Protein AF-T1GZ43-F1 (afdb_monomer)

Solvent-accessible surface area (backbone atoms only — not comparable to full-atom values): 13393 Å² total; per-residue (Å²): 114,39,86,52,64,74,89,77,49,51,74,65,46,62,71,54,38,57,75,70,85,76,52,74,65,57,50,50,52,60,63,61,30,84,58,28,57,88,84,20,43,52,76,59,68,49,58,54,53,40,44,78,68,47,73,42,60,89,55,64,52,40,58,66,62,12,51,52,35,27,51,53,13,50,51,33,40,51,53,24,55,56,42,44,72,79,52,38,84,67,51,77,75,33,70,71,51,70,72,47,56,70,71,57,49,51,51,52,51,52,51,39,54,57,37,64,46,23,55,58,54,13,55,39,27,40,18,35,13,49,33,26,44,70,24,69,10,55,40,85,76,82,84,72,96,80,68,99,72,87,78,46,58,58,64,36,45,30,62,42,62,69,46,51,76,70,45,90,45,72,63,38,41,61,69,11,49,52,32,32,56,51,51,46,42,46,63,72,39,27,60,62,37,54,84,71,76,38,72,67,60,20,48,52,51,36,39,51,49,50,16,57,73,77,38,90,54,67,68,39,50,51,53,39,51,49,49,53,54,51,48,52,49,54,52,54,53,58,60,77,77,107

Foldseek 3Di:
DLPDDPVPDDPLCVVQPDNDDDDPVLVVCLCPPPLANPLHPDDGSVLVVCLVVCVQVVPAQDLPQLVVLLVVLVVLVVLLVVLCVVQPPCVCVDPVLVPDDPVVNVVSVVSNVVSVCSNSSSSQSNSLSVCSRSRSQADDDDDDPDDPPRGRRHNRPQADVVLCVPPPALVSVLCGHRPSVSVCLVSVQLVVCCVVVDNLVSLLRSLVVQLPVVHDDPVSVVVSVVSSVRVVVVVVVVVVVD

Structure (mmCIF, N/CA/C/O backbone):
data_AF-T1GZ43-F1
#
_entry.id   AF-T1GZ43-F1
#
loop_
_atom_site.group_PDB
_atom_site.id
_atom_site.type_symbol
_atom_site.label_atom_id
_atom_site.label_alt_id
_atom_site.label_comp_id
_atom_site.label_asym_id
_atom_site.label_entity_id
_atom_site.label_seq_id
_atom_site.pdbx_PDB_ins_code
_atom_site.Cartn_x
_atom_site.Cartn_y
_atom_site.Cartn_z
_atom_site.occupancy
_atom_site.B_iso_or_equiv
_atom_site.auth_seq_id
_atom_site.auth_comp_id
_atom_site.auth_asym_id
_atom_site.auth_atom_id
_atom_site.pdbx_PDB_model_num
ATOM 1 N N . ASP A 1 1 ? -8.134 -12.722 21.386 1.00 54.88 1 ASP A N 1
ATOM 2 C CA . ASP A 1 1 ? -7.742 -11.304 21.217 1.00 54.88 1 ASP A CA 1
ATOM 3 C C . ASP A 1 1 ? -8.652 -10.382 22.004 1.00 54.88 1 ASP A C 1
ATOM 5 O O . ASP A 1 1 ? -8.200 -9.851 22.999 1.00 54.88 1 ASP A O 1
ATOM 9 N N . GLY A 1 2 ? -9.930 -10.233 21.636 1.00 58.31 2 GLY A N 1
ATOM 10 C CA . GLY A 1 2 ? -10.849 -9.350 22.372 1.00 58.31 2 GLY A CA 1
ATOM 11 C C . GLY A 1 2 ? -11.413 -9.910 23.685 1.00 58.31 2 GLY A C 1
ATOM 12 O O . GLY A 1 2 ? -11.956 -9.147 24.470 1.00 58.31 2 GLY A O 1
ATOM 13 N N . LYS A 1 3 ? -11.262 -11.219 23.942 1.00 62.41 3 LYS A N 1
ATOM 14 C CA . LYS A 1 3 ? -11.696 -11.894 25.186 1.00 62.41 3 LYS A CA 1
ATOM 15 C C . LYS A 1 3 ? -10.565 -12.122 26.202 1.00 62.41 3 LYS A C 1
ATOM 17 O O . LYS A 1 3 ? -10.765 -12.791 27.208 1.00 62.41 3 LYS A O 1
ATOM 22 N N . SER A 1 4 ? -9.356 -11.649 25.902 1.00 71.25 4 SER A N 1
ATOM 23 C CA . SER A 1 4 ? -8.209 -11.758 26.808 1.00 71.25 4 SER A CA 1
ATOM 24 C C . SER A 1 4 ? -8.198 -10.576 27.781 1.00 71.25 4 SER A C 1
ATOM 26 O O . SER A 1 4 ? -8.705 -9.510 27.448 1.00 71.25 4 SER A O 1
ATOM 28 N N . ASP A 1 5 ? -7.605 -10.765 28.960 1.00 77.25 5 ASP A N 1
ATOM 29 C CA . ASP A 1 5 ? -7.469 -9.732 29.996 1.00 77.25 5 ASP A CA 1
ATOM 30 C C . ASP A 1 5 ? -6.913 -8.413 29.423 1.00 77.25 5 ASP A C 1
ATOM 32 O O . ASP A 1 5 ? -5.834 -8.395 28.819 1.00 77.25 5 ASP A O 1
ATOM 36 N N . GLU A 1 6 ? -7.650 -7.312 29.616 1.00 75.31 6 GLU A N 1
ATOM 37 C CA . GLU A 1 6 ? -7.329 -5.989 29.067 1.00 75.31 6 GLU A CA 1
ATOM 38 C C . GLU A 1 6 ? -5.957 -5.471 29.517 1.00 75.31 6 GLU A C 1
ATOM 40 O O . GLU A 1 6 ? -5.310 -4.708 28.790 1.00 75.31 6 GLU A O 1
ATOM 45 N N . THR A 1 7 ? -5.468 -5.907 30.679 1.00 77.44 7 THR A N 1
ATOM 46 C CA . THR A 1 7 ? -4.139 -5.530 31.185 1.00 77.44 7 THR A CA 1
ATOM 47 C C . THR A 1 7 ? -3.005 -6.138 30.355 1.00 77.44 7 THR A C 1
ATOM 49 O O . THR A 1 7 ? -1.927 -5.552 30.258 1.00 77.44 7 THR A O 1
ATOM 52 N N . LYS A 1 8 ? -3.258 -7.270 29.684 1.00 80.44 8 LYS A N 1
ATOM 53 C CA . LYS A 1 8 ? -2.275 -8.018 28.881 1.00 80.44 8 LYS A CA 1
ATOM 54 C C . LYS A 1 8 ? -2.331 -7.689 27.389 1.00 80.44 8 LYS A C 1
ATOM 56 O O . LYS A 1 8 ? -1.503 -8.179 26.617 1.00 80.44 8 LYS A O 1
ATOM 61 N N . LEU A 1 9 ? -3.306 -6.886 26.959 1.00 81.25 9 LEU A N 1
ATOM 62 C CA . LEU A 1 9 ? -3.465 -6.514 25.557 1.00 81.25 9 LEU A CA 1
ATOM 63 C C . LEU A 1 9 ? -2.428 -5.467 25.147 1.00 81.25 9 LEU A C 1
ATOM 65 O O . LEU A 1 9 ? -2.265 -4.431 25.793 1.00 81.25 9 LEU A O 1
ATOM 69 N N . SER A 1 10 ? -1.771 -5.704 24.013 1.00 82.50 10 SER A N 1
ATOM 70 C CA . SER A 1 10 ? -0.974 -4.663 23.357 1.00 82.5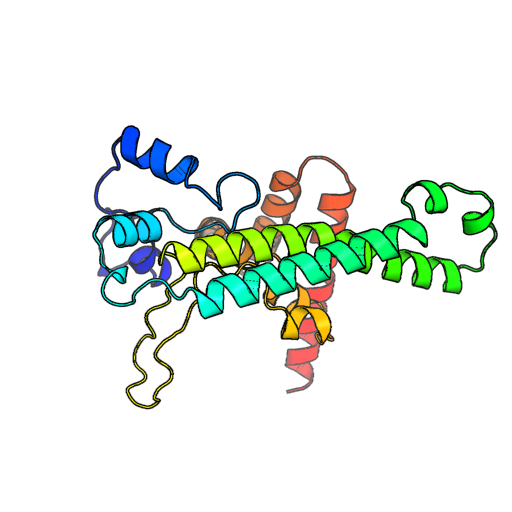0 10 SER A CA 1
ATOM 71 C C . SER A 1 10 ? -1.863 -3.500 22.900 1.00 82.50 10 SER A C 1
ATOM 73 O O . SER A 1 10 ? -3.063 -3.677 22.684 1.00 82.50 10 SER A O 1
ATOM 75 N N . LYS A 1 11 ? -1.272 -2.314 22.694 1.00 82.81 11 LYS A N 1
ATOM 76 C CA . LYS A 1 11 ? -1.989 -1.127 22.186 1.00 82.81 11 LYS A CA 1
ATOM 77 C C . LYS A 1 11 ? -2.825 -1.450 20.940 1.00 82.81 11 LYS A C 1
ATOM 79 O O . LYS A 1 11 ? -3.989 -1.086 20.871 1.00 82.81 11 LYS A O 1
ATOM 84 N N . ASP A 1 12 ? -2.245 -2.212 20.019 1.00 81.88 12 ASP A N 1
ATOM 85 C CA . ASP A 1 12 ? -2.897 -2.633 18.780 1.00 81.88 12 ASP A CA 1
ATOM 86 C C . ASP A 1 12 ? -4.107 -3.548 19.011 1.00 81.88 12 ASP A C 1
ATOM 88 O O . ASP A 1 12 ? -5.162 -3.370 18.410 1.00 81.88 12 ASP A O 1
ATOM 92 N N . GLN A 1 13 ? -3.984 -4.500 19.938 1.00 84.62 13 GLN A N 1
ATOM 93 C CA . GLN A 1 13 ? -5.084 -5.394 20.298 1.00 84.62 13 GLN A CA 1
ATOM 94 C C . GLN A 1 13 ? -6.203 -4.653 21.030 1.00 84.62 13 GLN A C 1
ATOM 96 O O . GLN A 1 13 ? -7.365 -5.007 20.865 1.00 84.62 13 GLN A O 1
ATOM 101 N N . LYS A 1 14 ? -5.884 -3.615 21.810 1.00 84.06 14 LYS A N 1
ATOM 102 C CA . LYS A 1 14 ? -6.902 -2.734 22.403 1.00 84.06 14 LYS A CA 1
ATOM 103 C C . LYS A 1 14 ? -7.620 -1.930 21.324 1.00 84.06 14 LYS A C 1
ATOM 105 O O . LYS A 1 14 ? -8.845 -1.828 21.336 1.00 84.06 14 LYS A O 1
ATOM 110 N N . GLU A 1 15 ? -6.869 -1.403 20.364 1.00 83.19 15 GLU A N 1
ATOM 111 C CA . GLU A 1 15 ? -7.404 -0.589 19.276 1.00 83.19 15 GLU A CA 1
ATOM 112 C C . GLU A 1 15 ? -8.296 -1.395 18.328 1.00 83.19 15 GLU A C 1
ATOM 114 O O . GLU A 1 15 ? -9.413 -0.968 18.058 1.00 83.19 15 GLU A O 1
ATOM 119 N N . ASN A 1 16 ? -7.866 -2.589 17.914 1.00 86.62 16 ASN A N 1
ATOM 120 C CA . ASN A 1 16 ? -8.536 -3.402 16.892 1.00 86.62 16 ASN A CA 1
ATOM 121 C C . ASN A 1 16 ? -9.344 -4.586 17.445 1.00 86.62 16 ASN A C 1
ATOM 123 O O . ASN A 1 16 ? -10.053 -5.253 16.695 1.00 86.62 16 ASN A O 1
ATOM 127 N N . GLY A 1 17 ? -9.251 -4.863 18.747 1.00 85.50 17 GLY A N 1
ATOM 128 C CA . GLY A 1 17 ? -9.908 -6.001 19.382 1.00 85.50 17 GLY A CA 1
ATOM 129 C C . GLY A 1 17 ? -11.430 -5.916 19.324 1.00 85.50 17 GLY A C 1
ATOM 130 O O . GLY A 1 17 ? -12.021 -4.904 19.705 1.00 85.50 17 GLY A O 1
ATOM 131 N N . ILE A 1 18 ? -12.041 -7.012 18.879 1.00 87.81 18 ILE A N 1
ATOM 132 C CA . ILE A 1 18 ? -13.488 -7.205 18.777 1.00 87.81 18 ILE A CA 1
ATOM 133 C C . ILE A 1 18 ? -13.966 -7.954 20.031 1.00 87.81 18 ILE A C 1
ATOM 135 O O . ILE A 1 18 ? -13.517 -9.077 20.277 1.00 87.81 18 ILE A O 1
ATOM 139 N N . LYS A 1 19 ? -14.828 -7.323 20.839 1.00 85.12 19 LYS A N 1
ATOM 140 C CA . LYS A 1 19 ? -15.356 -7.899 22.093 1.00 85.12 19 LYS A CA 1
ATOM 141 C C . LYS A 1 19 ? -16.554 -8.821 21.847 1.00 85.12 19 LYS A C 1
ATOM 143 O O . LYS A 1 19 ? -16.624 -9.906 22.421 1.00 85.12 19 LYS A O 1
ATOM 148 N N . GLU A 1 20 ? -17.446 -8.403 20.958 1.00 86.44 20 GLU A N 1
ATOM 149 C CA . GLU A 1 20 ? -18.685 -9.101 20.615 1.00 86.44 20 GLU A CA 1
ATOM 150 C C . GLU A 1 20 ? -18.573 -9.745 19.236 1.00 86.44 20 GLU A C 1
ATOM 152 O O . GLU A 1 20 ? -17.922 -9.211 18.344 1.00 86.44 20 GLU A O 1
ATOM 157 N N . THR A 1 21 ? -19.154 -10.931 19.067 1.00 90.25 21 THR A N 1
ATOM 158 C CA . THR A 1 21 ? -19.038 -11.654 17.791 1.00 90.25 21 THR A CA 1
ATOM 159 C C . THR A 1 21 ? -19.976 -11.009 16.773 1.00 90.25 21 THR A C 1
ATOM 161 O O . THR A 1 21 ? -21.168 -10.946 17.066 1.00 90.25 21 THR A O 1
ATOM 164 N N . PRO A 1 22 ? -19.480 -10.548 15.609 1.00 92.25 22 PRO A N 1
ATOM 165 C CA . PRO A 1 22 ? -20.344 -9.946 14.607 1.00 92.25 22 PRO A CA 1
ATOM 166 C C . PRO A 1 22 ? -21.290 -10.993 14.021 1.00 92.25 22 PRO A C 1
ATOM 168 O O . PRO A 1 22 ? -20.920 -12.157 13.828 1.00 92.25 22 PRO A O 1
ATOM 171 N N . SER A 1 23 ? -22.507 -10.567 13.716 1.00 95.00 23 SER A N 1
ATOM 172 C CA . SER A 1 23 ? -23.468 -11.349 12.949 1.00 95.00 23 SER A CA 1
ATOM 173 C C . SER A 1 23 ? -22.965 -11.599 11.522 1.00 95.00 23 SER A C 1
ATOM 175 O O . SER A 1 23 ? -22.104 -10.889 10.994 1.00 95.00 23 SER A O 1
ATOM 177 N N . LEU A 1 24 ? -23.542 -12.600 10.851 1.00 95.75 24 LEU A N 1
ATOM 178 C CA . LEU A 1 24 ? -23.215 -12.889 9.449 1.00 95.75 24 LEU A CA 1
ATOM 179 C C . LEU A 1 24 ? -23.529 -11.704 8.522 1.00 95.75 24 LEU A C 1
ATOM 181 O O . LEU A 1 24 ? -22.818 -11.491 7.543 1.00 95.75 24 LEU A O 1
ATOM 185 N N . ILE A 1 25 ? -24.561 -10.919 8.848 1.00 95.69 25 ILE A N 1
ATOM 186 C CA . ILE A 1 25 ? -24.960 -9.739 8.074 1.00 95.69 25 ILE A CA 1
ATOM 187 C C . ILE A 1 25 ? -23.921 -8.626 8.225 1.00 95.69 25 ILE A C 1
ATOM 189 O O . ILE A 1 25 ? -23.505 -8.050 7.224 1.00 95.69 25 ILE A O 1
ATOM 193 N N . GLU A 1 26 ? -23.449 -8.353 9.444 1.00 94.56 26 GLU A N 1
ATOM 194 C CA . GLU A 1 26 ? -22.397 -7.353 9.671 1.00 94.56 26 GLU A CA 1
ATOM 195 C C . GLU A 1 26 ? -21.088 -7.743 8.988 1.00 94.56 26 GLU A C 1
ATOM 197 O O . GLU A 1 26 ? -20.415 -6.887 8.415 1.00 94.56 26 GLU A O 1
ATOM 202 N N . LEU A 1 27 ? -20.743 -9.035 9.009 1.00 94.38 27 LEU A N 1
ATOM 203 C CA . LEU A 1 27 ? -19.566 -9.540 8.312 1.00 94.38 27 LEU A CA 1
ATOM 204 C C . LEU A 1 27 ? -19.696 -9.349 6.797 1.00 94.38 27 LEU A C 1
ATOM 206 O O . LEU A 1 27 ? -18.768 -8.838 6.176 1.00 94.38 27 LEU A O 1
ATOM 210 N N . ALA A 1 28 ? -20.843 -9.704 6.212 1.00 95.50 28 ALA A N 1
ATOM 211 C CA . ALA A 1 28 ? -21.093 -9.509 4.787 1.00 95.50 28 ALA A CA 1
ATOM 212 C C . ALA A 1 28 ? -21.059 -8.020 4.403 1.00 95.50 28 ALA A C 1
ATOM 214 O O . ALA A 1 28 ? -20.392 -7.651 3.438 1.00 95.50 28 ALA A O 1
ATOM 215 N N . ALA A 1 29 ? -21.709 -7.154 5.183 1.00 95.12 29 ALA A N 1
ATOM 216 C CA . ALA A 1 29 ? -21.729 -5.714 4.938 1.00 95.12 29 ALA A CA 1
ATOM 217 C C . ALA A 1 29 ? -20.327 -5.084 5.018 1.00 95.12 29 ALA A C 1
ATOM 219 O O . ALA A 1 29 ? -19.978 -4.241 4.194 1.00 95.12 29 ALA A O 1
ATOM 220 N N . TYR A 1 30 ? -19.493 -5.538 5.958 1.00 95.12 30 TYR A N 1
ATOM 221 C CA . TYR A 1 30 ? -18.089 -5.142 6.038 1.00 95.12 30 TYR A CA 1
ATOM 222 C C . TYR A 1 30 ? -17.262 -5.663 4.853 1.00 95.12 30 TYR A C 1
ATOM 224 O O . TYR A 1 30 ? -16.504 -4.906 4.249 1.00 95.12 30 TYR A O 1
ATOM 232 N N . SER A 1 31 ? -17.398 -6.945 4.503 1.00 94.06 31 SER A N 1
ATOM 233 C CA . SER A 1 31 ? -16.637 -7.566 3.412 1.00 94.06 31 SER A CA 1
ATOM 234 C C . SER A 1 31 ? -16.950 -6.953 2.047 1.00 94.06 31 SER A C 1
ATOM 236 O O . SER A 1 31 ? -16.051 -6.826 1.219 1.00 94.06 31 SER A O 1
ATOM 238 N N . TYR A 1 32 ? -18.198 -6.541 1.827 1.00 94.06 32 TYR A N 1
ATOM 239 C CA . TYR A 1 32 ? -18.657 -5.900 0.594 1.00 94.06 32 TYR A CA 1
ATOM 240 C C . TYR A 1 32 ? -18.829 -4.386 0.744 1.00 94.06 32 TYR A C 1
ATOM 242 O O . TYR A 1 32 ? -19.613 -3.777 0.013 1.00 94.06 32 TYR A O 1
ATOM 250 N N . PHE A 1 33 ? -18.102 -3.765 1.679 1.00 94.31 33 PHE A N 1
ATOM 251 C CA . PHE A 1 33 ? -18.212 -2.332 1.903 1.00 94.31 33 PHE A CA 1
ATOM 252 C C . PHE A 1 33 ? -17.907 -1.553 0.606 1.00 94.31 33 PHE A C 1
ATOM 254 O O . PHE A 1 33 ? -16.843 -1.744 -0.008 1.00 94.31 33 PHE A O 1
ATOM 261 N N . PRO A 1 34 ? -18.822 -0.672 0.158 1.00 89.38 34 PRO A N 1
ATOM 262 C CA . PRO A 1 34 ? -18.627 0.097 -1.060 1.00 89.38 34 PRO A CA 1
ATOM 263 C C . PRO A 1 34 ? -17.337 0.915 -1.004 1.00 89.38 34 PRO A C 1
ATOM 265 O O . PRO A 1 34 ? -16.973 1.468 0.028 1.00 89.38 34 PRO A O 1
ATOM 268 N N . SER A 1 35 ? -16.664 1.052 -2.141 1.00 88.81 35 SER A N 1
ATOM 269 C CA . SER A 1 35 ? -15.391 1.781 -2.278 1.00 88.81 35 SER A CA 1
ATOM 270 C C . SER A 1 35 ? -14.144 1.104 -1.702 1.00 88.81 35 SER A C 1
ATOM 272 O O . SER A 1 35 ? -13.060 1.600 -1.979 1.00 88.81 35 SER A O 1
ATOM 274 N N . SER A 1 36 ? -14.236 -0.014 -0.968 1.00 91.19 36 SER A N 1
ATOM 275 C CA . SER A 1 36 ? -13.044 -0.752 -0.503 1.00 91.19 36 SER A CA 1
ATOM 276 C C . SER A 1 36 ? -12.998 -2.231 -0.893 1.00 91.19 36 SER A C 1
ATOM 278 O O . SER A 1 36 ? -11.926 -2.831 -0.833 1.00 91.19 36 SER A O 1
ATOM 280 N N . PHE A 1 37 ? -14.110 -2.822 -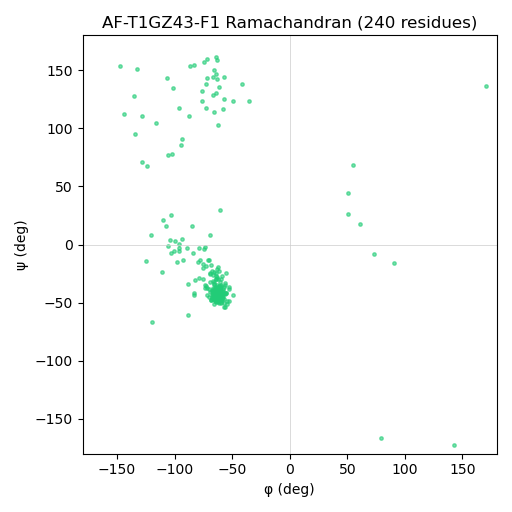1.343 1.00 90.50 37 PHE A N 1
ATOM 281 C CA . PHE A 1 37 ? -14.196 -4.274 -1.553 1.00 90.50 37 PHE A CA 1
ATOM 282 C C . PHE A 1 37 ? -13.317 -4.845 -2.686 1.00 90.50 37 PHE A C 1
ATOM 284 O O . PHE A 1 37 ? -12.970 -6.020 -2.631 1.00 90.50 37 PHE A O 1
ATOM 291 N N . ILE A 1 38 ? -12.960 -4.058 -3.715 1.00 88.31 38 ILE A N 1
ATOM 292 C CA . ILE A 1 38 ? -12.179 -4.563 -4.868 1.00 88.31 38 ILE A CA 1
ATOM 293 C C . ILE A 1 38 ? -10.673 -4.450 -4.618 1.00 88.31 38 ILE A C 1
ATOM 295 O O . ILE A 1 38 ? -9.954 -5.442 -4.657 1.00 88.31 38 ILE A O 1
ATOM 299 N N . VAL A 1 39 ? -10.182 -3.227 -4.406 1.00 86.06 39 VAL A N 1
ATOM 300 C CA . VAL A 1 39 ? -8.738 -2.918 -4.366 1.00 86.06 39 VAL A CA 1
ATOM 301 C C . VAL A 1 39 ? -8.290 -2.326 -3.028 1.00 86.06 39 VAL A C 1
ATOM 303 O O . VAL A 1 39 ? -7.149 -1.877 -2.901 1.00 86.06 39 VAL A O 1
ATOM 306 N N . GLY A 1 40 ? -9.174 -2.308 -2.028 1.00 87.88 40 GLY A N 1
ATOM 307 C CA . GLY A 1 40 ? -8.996 -1.533 -0.806 1.00 87.88 40 GLY A CA 1
ATOM 308 C C . GLY A 1 40 ? -9.340 -0.053 -1.003 1.00 87.88 40 GLY A C 1
ATOM 309 O O . GLY A 1 40 ? -9.933 0.309 -2.021 1.00 87.88 40 GLY A O 1
ATOM 310 N N . PRO A 1 41 ? -8.962 0.819 -0.054 1.00 91.62 41 PRO A N 1
ATOM 311 C CA . PRO A 1 41 ? -8.102 0.559 1.109 1.00 91.62 41 PRO A CA 1
ATOM 312 C C . PRO A 1 41 ? -8.658 -0.457 2.119 1.00 91.62 41 PRO A C 1
ATOM 314 O O . PRO A 1 41 ? -9.852 -0.478 2.399 1.00 91.62 41 PRO A O 1
ATOM 317 N N . GLN A 1 42 ? -7.779 -1.282 2.696 1.00 90.56 42 GLN A N 1
ATOM 318 C CA . GLN A 1 42 ? -8.128 -2.163 3.816 1.00 90.56 42 GLN A CA 1
ATOM 319 C C . GLN A 1 42 ? -8.334 -1.331 5.093 1.00 90.56 42 GLN A C 1
ATOM 321 O O . GLN A 1 42 ? -7.611 -0.367 5.327 1.00 90.56 42 GLN A O 1
ATOM 326 N N . PHE A 1 43 ? -9.287 -1.703 5.946 1.00 92.94 43 PHE A N 1
ATOM 327 C CA . PHE A 1 43 ? -9.386 -1.168 7.306 1.00 92.94 43 PHE A CA 1
ATOM 328 C C . PHE A 1 43 ? -9.943 -2.231 8.263 1.00 92.94 43 PHE A C 1
ATOM 330 O O . PHE A 1 43 ? -10.662 -3.118 7.819 1.00 92.94 43 PHE A O 1
ATOM 337 N N . PRO A 1 44 ? -9.638 -2.192 9.574 1.00 92.94 44 PRO A N 1
ATOM 338 C CA . PRO A 1 44 ? -10.135 -3.182 10.534 1.00 92.94 44 PRO A CA 1
ATOM 339 C C . PRO A 1 44 ? -11.663 -3.165 10.694 1.00 92.94 44 PRO A C 1
ATOM 341 O O . PRO A 1 44 ? -12.266 -2.093 10.732 1.00 92.94 44 PRO A O 1
ATOM 344 N N . PHE A 1 45 ? -12.277 -4.329 10.947 1.00 93.38 45 PHE A N 1
ATOM 345 C CA . PHE A 1 45 ? -13.716 -4.440 11.251 1.00 93.38 45 PHE A CA 1
ATOM 346 C C . PHE A 1 45 ? -14.156 -3.512 12.391 1.00 93.38 45 PHE A C 1
ATOM 348 O O . PHE A 1 45 ? -15.220 -2.908 12.337 1.00 93.38 45 PHE A O 1
ATOM 355 N N . LYS A 1 46 ? -13.313 -3.316 13.411 1.00 91.88 46 LYS A N 1
ATOM 356 C CA . LYS A 1 46 ? -13.615 -2.379 14.497 1.00 91.88 46 LYS A CA 1
ATOM 357 C C . LYS A 1 46 ? -13.817 -0.942 14.006 1.00 91.88 46 LYS A C 1
ATOM 359 O O . LYS A 1 46 ? -14.665 -0.250 14.549 1.00 91.88 46 LYS A O 1
ATOM 364 N N . ARG A 1 47 ? -13.099 -0.491 12.971 1.00 91.81 47 ARG A N 1
ATOM 365 C CA . ARG A 1 47 ? -13.344 0.827 12.362 1.00 91.81 47 ARG A CA 1
ATOM 366 C C . ARG A 1 47 ? -14.709 0.874 11.682 1.00 91.81 47 ARG A C 1
ATOM 368 O O . ARG A 1 47 ? -15.426 1.847 11.873 1.00 91.81 47 ARG A O 1
ATOM 375 N N . TYR A 1 48 ? -15.067 -0.175 10.946 1.00 93.06 48 TYR A N 1
ATOM 376 C CA . TYR A 1 48 ? -16.401 -0.306 10.365 1.00 93.06 48 TYR A CA 1
ATOM 377 C C . TYR A 1 48 ? -17.494 -0.262 11.441 1.00 93.06 48 TYR A C 1
ATOM 379 O O . TYR A 1 48 ? -18.435 0.511 11.313 1.00 93.06 48 TYR A O 1
ATOM 387 N N . ASN A 1 49 ? -17.313 -0.986 12.549 1.00 92.62 49 ASN A N 1
ATOM 388 C CA . ASN A 1 49 ? -18.257 -0.966 13.665 1.00 92.62 49 ASN A CA 1
ATOM 389 C C . ASN A 1 49 ? -18.421 0.445 14.263 1.00 92.62 49 ASN A C 1
ATOM 391 O O . ASN A 1 49 ? -19.528 0.902 14.509 1.00 92.62 49 ASN A O 1
ATOM 395 N N . ARG A 1 50 ? -17.322 1.180 14.462 1.00 90.81 50 ARG A N 1
ATOM 396 C CA . ARG A 1 50 ? -17.371 2.572 14.948 1.00 90.81 50 ARG A CA 1
ATOM 397 C C . ARG A 1 50 ? -18.082 3.506 13.964 1.00 90.81 50 ARG A C 1
ATOM 399 O O . ARG A 1 50 ? -18.797 4.409 14.377 1.00 90.81 50 ARG A O 1
ATOM 406 N N . PHE A 1 51 ? -17.894 3.269 12.666 1.00 90.88 51 PHE A N 1
ATOM 407 C CA . PHE A 1 51 ? -18.547 4.025 11.603 1.00 90.88 51 PHE A CA 1
ATOM 408 C C . PHE A 1 51 ? -20.069 3.832 11.602 1.00 90.88 51 PHE A C 1
ATOM 410 O O . PHE A 1 51 ? -20.791 4.824 11.599 1.00 90.88 51 PHE A O 1
ATOM 417 N N . ILE A 1 52 ? -20.556 2.587 11.663 1.00 91.50 52 ILE A N 1
ATOM 418 C CA . ILE A 1 52 ? -22.005 2.305 11.679 1.00 91.50 52 ILE A CA 1
ATOM 419 C C . ILE A 1 52 ? -22.687 2.746 12.981 1.00 91.50 52 ILE A C 1
ATOM 421 O O . ILE A 1 52 ? -23.872 3.044 12.966 1.00 91.50 52 ILE A O 1
ATOM 425 N N . ASN A 1 53 ? -21.937 2.832 14.085 1.00 90.69 53 ASN A N 1
ATOM 426 C CA . ASN A 1 53 ? -22.407 3.386 15.359 1.00 90.69 53 ASN A CA 1
ATOM 427 C C . ASN A 1 53 ? -22.269 4.919 15.431 1.00 90.69 53 ASN A C 1
ATOM 429 O O . ASN A 1 53 ? -22.301 5.491 16.516 1.00 90.69 53 ASN A O 1
ATOM 433 N N . GLU A 1 54 ? -22.073 5.581 14.286 1.00 86.88 54 GLU A N 1
ATOM 434 C CA . GLU A 1 54 ? -22.048 7.040 14.147 1.00 86.88 54 GLU A CA 1
ATOM 435 C C . GLU A 1 54 ? -20.952 7.761 14.959 1.00 86.88 54 GLU A C 1
ATOM 437 O O . GLU A 1 54 ? -20.973 8.985 15.088 1.00 86.88 54 GLU A O 1
ATOM 442 N N . GLU A 1 55 ? -19.910 7.062 15.427 1.00 86.50 55 GLU A N 1
ATOM 443 C CA . GLU A 1 55 ? -18.811 7.689 16.187 1.00 86.50 55 GLU A CA 1
ATOM 444 C C . GLU A 1 55 ? -18.034 8.735 15.368 1.00 86.50 55 GLU A C 1
ATOM 446 O O . GLU A 1 55 ? -17.334 9.582 15.926 1.00 86.50 55 GLU A O 1
ATOM 451 N N . PHE A 1 56 ? -18.135 8.676 14.038 1.00 81.75 56 PHE A N 1
ATOM 452 C CA . PHE A 1 56 ? -17.519 9.633 13.117 1.00 81.75 56 PHE A CA 1
ATOM 453 C C . PHE A 1 56 ? -18.504 10.692 12.595 1.00 81.75 56 PHE A C 1
ATOM 455 O O . PHE A 1 56 ? -18.072 11.629 11.930 1.00 81.75 56 PHE A O 1
ATOM 462 N N . ALA A 1 57 ? -19.804 10.597 12.905 1.00 71.00 57 ALA A N 1
ATOM 463 C CA . ALA A 1 57 ? -20.851 11.447 12.321 1.00 71.00 57 ALA A CA 1
ATOM 464 C C . ALA A 1 57 ? -20.735 12.935 12.703 1.00 71.00 57 ALA A C 1
ATOM 466 O O . ALA A 1 57 ? -21.187 13.808 11.962 1.00 71.00 57 ALA A O 1
ATOM 467 N N . ILE A 1 58 ? -20.077 13.235 13.830 1.00 64.25 58 ILE A N 1
ATOM 468 C CA . ILE A 1 58 ? -19.762 14.606 14.269 1.00 64.25 58 ILE A CA 1
ATOM 469 C C . ILE A 1 58 ? -18.891 15.328 13.221 1.00 64.25 58 IL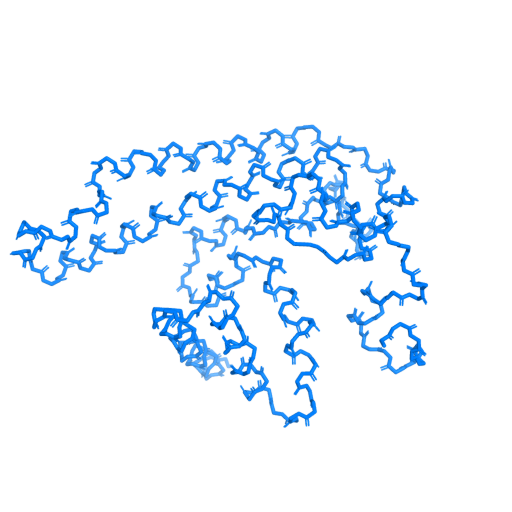E A C 1
ATOM 471 O O . ILE A 1 58 ? -18.991 16.543 13.043 1.00 64.25 58 ILE A O 1
ATOM 475 N N . TYR A 1 59 ? -18.083 14.575 12.474 1.00 63.91 59 TYR A N 1
ATOM 476 C CA . TYR A 1 59 ? -17.163 15.066 11.457 1.00 63.91 59 TYR A CA 1
ATOM 477 C C . TYR A 1 59 ? -17.783 14.821 10.083 1.00 63.91 59 TYR A C 1
ATOM 479 O O . TYR A 1 59 ? -17.474 13.847 9.398 1.00 63.91 59 TYR A O 1
ATOM 487 N N . LYS A 1 60 ? -18.740 15.691 9.725 1.00 61.47 60 LYS A N 1
ATOM 488 C CA . LYS A 1 60 ? -19.482 15.657 8.455 1.00 61.47 60 LYS A CA 1
ATOM 489 C C . LYS A 1 60 ? -18.553 15.325 7.281 1.00 61.47 60 LYS A C 1
ATOM 491 O O . LYS A 1 60 ? -17.459 15.877 7.179 1.00 61.47 60 LYS A O 1
ATOM 496 N N . SER A 1 61 ? -19.032 14.472 6.374 1.00 68.81 61 SER A N 1
ATOM 497 C CA . SER A 1 61 ? -18.404 14.160 5.084 1.00 68.81 61 SER A CA 1
ATOM 498 C C . SER A 1 61 ? -17.719 15.384 4.464 1.00 68.81 61 SER A C 1
ATOM 500 O O . SER A 1 61 ? -18.375 16.404 4.224 1.00 68.81 61 SER 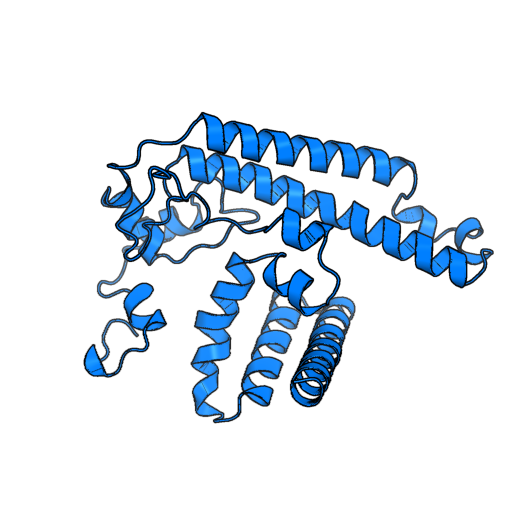A O 1
ATOM 502 N N . ASN A 1 62 ? -16.423 15.298 4.159 1.00 83.94 62 ASN A N 1
ATOM 503 C CA . ASN A 1 62 ? -15.709 16.414 3.542 1.00 83.94 62 ASN A CA 1
ATOM 504 C C . ASN A 1 62 ? -15.704 16.274 2.015 1.00 83.94 62 ASN A C 1
ATOM 506 O O . ASN A 1 62 ? -14.805 15.675 1.419 1.00 83.94 62 ASN A O 1
ATOM 510 N N . MET A 1 63 ? -16.722 16.861 1.376 1.00 88.12 63 MET A N 1
ATOM 511 C CA . MET A 1 63 ? -16.894 16.804 -0.079 1.00 88.12 63 MET A CA 1
ATOM 512 C C . MET A 1 63 ? -15.697 17.374 -0.838 1.00 88.12 63 MET A C 1
ATOM 514 O O . MET A 1 63 ? -15.265 16.805 -1.839 1.00 88.12 63 MET A O 1
ATOM 518 N N . LYS A 1 64 ? -15.124 18.474 -0.339 1.00 90.81 64 LYS A N 1
ATOM 519 C CA . LYS A 1 64 ? -13.966 19.120 -0.958 1.00 90.81 64 LYS A CA 1
ATOM 520 C C . LYS A 1 64 ? -12.737 18.210 -0.903 1.00 90.81 64 LYS A C 1
ATOM 522 O O . LYS A 1 64 ? -12.086 18.019 -1.926 1.00 90.81 64 LYS A O 1
ATOM 527 N N . ALA A 1 65 ? -12.436 17.628 0.256 1.00 90.94 65 ALA A N 1
ATOM 528 C CA . ALA A 1 65 ? -11.304 16.722 0.427 1.00 90.94 65 ALA A CA 1
ATOM 529 C C . ALA A 1 65 ? -11.462 15.453 -0.426 1.00 90.94 65 ALA A C 1
ATOM 531 O O . ALA A 1 65 ? -10.521 15.070 -1.123 1.00 90.94 65 ALA A O 1
ATOM 532 N N . GLY A 1 66 ? -12.660 14.857 -0.442 1.00 93.62 66 GLY A N 1
ATOM 533 C CA . GLY A 1 66 ? -12.973 13.706 -1.291 1.00 93.62 66 GLY A CA 1
ATOM 534 C C . GLY A 1 66 ? -12.807 14.017 -2.781 1.00 93.62 66 GLY A C 1
ATOM 535 O O . GLY A 1 66 ? -12.105 13.295 -3.487 1.00 93.62 66 GLY A O 1
ATOM 536 N N . ALA A 1 67 ? -13.362 15.139 -3.253 1.00 94.94 67 ALA A N 1
ATOM 537 C CA . ALA A 1 67 ? -13.264 15.565 -4.651 1.00 94.94 67 ALA A CA 1
ATOM 538 C C . ALA A 1 67 ? -11.820 15.867 -5.081 1.00 94.94 67 ALA A C 1
ATOM 540 O O . ALA A 1 67 ? -11.409 15.470 -6.175 1.00 94.94 67 ALA A O 1
ATOM 541 N N . ILE A 1 68 ? -11.025 16.515 -4.221 1.00 94.56 68 ILE A N 1
ATOM 542 C CA . ILE A 1 68 ? -9.595 16.743 -4.473 1.00 94.56 68 ILE A CA 1
ATOM 543 C C . ILE A 1 68 ? -8.873 15.399 -4.591 1.00 94.56 68 ILE A C 1
ATOM 545 O O . ILE A 1 68 ? -8.134 15.189 -5.551 1.00 94.56 68 ILE A O 1
ATOM 549 N N . ARG A 1 69 ? -9.112 14.464 -3.661 1.00 95.38 69 ARG A N 1
ATOM 550 C CA . ARG A 1 69 ? -8.457 13.149 -3.673 1.00 95.38 69 ARG A CA 1
ATOM 551 C C . ARG A 1 69 ? -8.787 12.361 -4.943 1.00 95.38 69 ARG A C 1
ATOM 553 O O . ARG A 1 69 ? -7.868 11.865 -5.595 1.00 95.38 69 ARG A O 1
ATOM 560 N N . CYS A 1 70 ? -10.058 12.340 -5.350 1.00 96.38 70 CYS A N 1
ATOM 561 C CA . CYS A 1 70 ? -10.491 11.728 -6.608 1.00 96.38 70 CYS A CA 1
ATOM 562 C C . CYS A 1 70 ? -9.852 12.399 -7.831 1.00 96.38 70 CYS A C 1
ATOM 564 O O . CYS A 1 70 ? -9.366 11.704 -8.721 1.00 96.38 70 CYS A O 1
ATOM 566 N N . SER A 1 71 ? -9.800 13.735 -7.864 1.00 97.62 71 SER A N 1
ATOM 567 C CA . SER A 1 71 ? -9.195 14.492 -8.972 1.00 97.62 71 SER A CA 1
ATOM 568 C C . SER A 1 71 ? -7.719 14.141 -9.160 1.00 97.62 71 SER A C 1
ATOM 570 O O . SER A 1 71 ? -7.272 13.923 -10.284 1.00 97.62 71 SER A O 1
ATOM 572 N N . VAL A 1 72 ? -6.965 13.996 -8.065 1.00 97.62 72 VAL A N 1
ATOM 573 C CA . VAL A 1 72 ? -5.575 13.521 -8.130 1.00 97.62 72 VAL A CA 1
ATOM 574 C C . VAL A 1 72 ? -5.517 12.088 -8.673 1.00 97.62 72 VAL A C 1
ATOM 576 O O . VAL A 1 72 ? -4.673 11.792 -9.515 1.00 97.62 72 VAL A O 1
ATOM 579 N N . GLY A 1 73 ? -6.447 11.214 -8.278 1.00 97.62 73 GLY A N 1
ATOM 580 C CA . GLY A 1 73 ? -6.573 9.865 -8.843 1.00 97.62 73 GLY A CA 1
ATOM 581 C C . GLY A 1 73 ? -6.761 9.853 -10.362 1.00 97.62 73 GLY A C 1
ATOM 582 O O . GLY A 1 73 ? -6.114 9.061 -11.052 1.00 97.62 73 GLY A O 1
ATOM 583 N N . VAL A 1 74 ? -7.578 10.763 -10.896 1.00 98.25 74 VAL A N 1
ATOM 584 C CA . VAL A 1 74 ? -7.774 10.930 -12.347 1.00 98.25 74 VAL A CA 1
ATOM 585 C C . VAL A 1 74 ? -6.492 11.408 -13.032 1.00 98.25 74 VAL A C 1
ATOM 587 O O . VAL A 1 74 ? -6.135 10.880 -14.083 1.00 98.25 74 VAL A O 1
ATOM 590 N N . ILE A 1 75 ? -5.749 12.342 -12.431 1.00 97.94 75 ILE A N 1
ATOM 591 C CA . ILE A 1 75 ? -4.458 12.801 -12.972 1.00 97.94 75 ILE A CA 1
ATOM 592 C C . ILE A 1 75 ? -3.469 11.631 -13.084 1.00 97.94 75 ILE A C 1
ATOM 594 O O . ILE A 1 75 ? -2.870 11.440 -14.141 1.00 97.94 75 ILE A O 1
ATOM 598 N N . TYR A 1 76 ? -3.343 10.799 -12.044 1.00 97.94 76 TYR A N 1
ATOM 599 C CA . TYR A 1 76 ? -2.496 9.598 -12.087 1.00 97.94 76 TYR A CA 1
ATOM 600 C C . TYR A 1 76 ? -2.931 8.610 -13.182 1.00 97.94 76 TYR A C 1
ATOM 602 O O . TYR A 1 76 ? -2.078 8.004 -13.832 1.00 97.94 76 TYR A O 1
ATOM 610 N N . LEU A 1 77 ? -4.239 8.474 -13.437 1.00 97.81 77 LEU A N 1
ATOM 611 C CA . LEU A 1 77 ? -4.750 7.632 -14.523 1.00 97.81 77 LEU A CA 1
ATOM 612 C C . LEU A 1 77 ? -4.354 8.167 -15.901 1.00 97.81 77 LEU A C 1
ATOM 614 O O . LEU A 1 77 ? -3.919 7.395 -16.755 1.00 97.81 77 LEU A O 1
ATOM 618 N N . ILE A 1 78 ? -4.477 9.480 -16.110 1.00 98.00 78 ILE A N 1
ATOM 619 C CA . ILE A 1 78 ? -4.080 10.141 -17.359 1.00 98.00 78 ILE A CA 1
ATOM 620 C C . ILE A 1 78 ? -2.579 9.958 -17.589 1.00 98.00 78 ILE A C 1
ATOM 622 O O . ILE A 1 78 ? -2.178 9.524 -18.667 1.00 98.00 78 ILE A O 1
ATOM 626 N N . LEU A 1 79 ? -1.752 10.208 -16.568 1.00 96.88 79 LEU A N 1
ATOM 627 C CA . LEU A 1 79 ? -0.303 10.006 -16.648 1.00 96.88 79 LEU A CA 1
ATOM 628 C C . LEU A 1 79 ? 0.050 8.553 -16.975 1.00 96.88 79 LEU A C 1
ATOM 630 O O . LEU A 1 79 ? 0.901 8.308 -17.830 1.00 96.88 79 LEU A O 1
ATOM 634 N N . ARG A 1 80 ? -0.638 7.584 -16.356 1.00 96.69 80 ARG A N 1
ATOM 635 C CA . ARG A 1 80 ? -0.496 6.165 -16.702 1.00 96.69 80 ARG A CA 1
ATOM 636 C C . ARG A 1 80 ? -0.841 5.910 -18.165 1.00 96.69 80 ARG A C 1
ATOM 638 O O . ARG A 1 80 ? -0.124 5.170 -18.830 1.00 96.69 80 ARG A O 1
ATOM 645 N N . GLN A 1 81 ? -1.950 6.462 -18.656 1.00 96.88 81 GLN A N 1
ATOM 646 C CA . GLN A 1 81 ? -2.417 6.207 -20.017 1.00 96.88 81 GLN A CA 1
ATOM 647 C C . GLN A 1 81 ? -1.470 6.800 -21.059 1.00 96.88 81 GLN A C 1
ATOM 649 O O . GLN A 1 81 ? -1.167 6.129 -22.037 1.00 96.88 81 GLN A O 1
ATOM 654 N N . ILE A 1 82 ? -0.964 8.011 -20.819 1.00 96.69 82 ILE A N 1
ATOM 655 C CA . ILE A 1 82 ? 0.063 8.637 -21.659 1.00 96.69 82 ILE A CA 1
ATOM 656 C C . ILE A 1 82 ? 1.339 7.795 -21.628 1.00 96.69 82 ILE A C 1
ATOM 658 O O . ILE A 1 82 ? 1.874 7.450 -22.676 1.00 96.69 82 ILE A O 1
ATOM 662 N N . GLY A 1 83 ? 1.808 7.410 -20.440 1.00 95.44 83 GLY A N 1
ATOM 663 C CA . GLY A 1 83 ? 3.021 6.610 -20.304 1.00 95.44 83 GLY A CA 1
ATOM 664 C C . GLY A 1 83 ? 2.933 5.249 -21.003 1.00 95.44 83 GLY A C 1
ATOM 665 O O . GLY A 1 83 ? 3.897 4.835 -21.637 1.00 95.44 83 GLY A O 1
ATOM 666 N N . ALA A 1 84 ? 1.766 4.599 -20.977 1.00 94.81 84 ALA A N 1
ATOM 667 C CA . ALA A 1 84 ? 1.529 3.332 -21.670 1.00 94.81 84 ALA A CA 1
ATOM 668 C C . ALA A 1 84 ? 1.528 3.446 -23.208 1.00 94.81 84 ALA A C 1
ATOM 670 O O . ALA A 1 84 ? 1.671 2.430 -23.876 1.00 94.81 84 ALA A O 1
ATOM 671 N N . ILE A 1 85 ? 1.371 4.650 -23.776 1.00 95.81 85 ILE A N 1
ATOM 672 C CA . ILE A 1 85 ? 1.527 4.879 -25.225 1.00 95.81 85 ILE A CA 1
ATOM 673 C C . ILE A 1 85 ? 3.009 4.835 -25.614 1.00 95.81 85 ILE A C 1
ATOM 675 O O . ILE A 1 85 ? 3.347 4.325 -26.677 1.00 95.81 85 ILE A O 1
ATOM 679 N N . TYR A 1 86 ? 3.889 5.365 -24.760 1.00 93.56 86 TYR A N 1
ATOM 680 C CA . TYR A 1 86 ? 5.327 5.445 -25.038 1.00 93.56 86 TYR A CA 1
ATOM 681 C C . TYR A 1 86 ? 6.101 4.198 -24.605 1.00 93.56 86 TYR A C 1
ATOM 683 O O . TYR A 1 86 ? 7.083 3.840 -25.244 1.00 93.56 86 TYR A O 1
ATOM 691 N N . LEU A 1 87 ? 5.679 3.555 -23.515 1.00 94.62 87 LEU A N 1
ATOM 692 C CA . LEU A 1 87 ? 6.298 2.350 -22.963 1.00 94.62 87 LEU A CA 1
ATOM 693 C C . LEU A 1 87 ? 5.220 1.274 -22.755 1.00 94.62 87 LEU A C 1
ATOM 695 O O . LEU A 1 87 ? 4.825 1.025 -21.610 1.00 94.62 87 LEU A O 1
ATOM 699 N N . PRO A 1 88 ? 4.687 0.681 -23.839 1.00 94.38 88 PRO A N 1
ATOM 700 C CA . PRO A 1 88 ? 3.711 -0.395 -23.729 1.00 94.38 88 PRO A CA 1
ATOM 701 C C . PRO A 1 88 ? 4.376 -1.694 -23.242 1.00 94.38 88 PRO A C 1
ATOM 703 O O . PRO A 1 88 ? 5.589 -1.865 -23.330 1.00 94.38 88 PRO A O 1
ATOM 706 N N . ASP A 1 89 ? 3.591 -2.623 -22.697 1.00 93.12 89 ASP A N 1
ATOM 707 C CA . ASP A 1 89 ? 4.134 -3.829 -22.050 1.00 93.12 89 ASP A CA 1
ATOM 708 C C . ASP A 1 89 ? 4.860 -4.764 -23.044 1.00 93.12 89 ASP A C 1
ATOM 710 O O . ASP A 1 89 ? 5.843 -5.416 -22.693 1.00 93.12 89 ASP A O 1
ATOM 714 N N . ASP A 1 90 ? 4.412 -4.806 -24.299 1.00 94.25 90 ASP A N 1
ATOM 715 C CA . ASP A 1 90 ? 4.978 -5.623 -25.379 1.00 94.25 90 ASP A CA 1
ATOM 716 C C . ASP A 1 90 ? 6.296 -5.068 -25.940 1.00 94.25 90 ASP A C 1
ATOM 718 O O . ASP A 1 90 ? 7.099 -5.830 -26.486 1.00 94.25 90 ASP A O 1
ATOM 722 N N . TYR A 1 91 ? 6.581 -3.778 -25.734 1.00 94.81 91 TYR A N 1
ATOM 723 C CA . TYR A 1 91 ? 7.846 -3.157 -26.133 1.00 94.81 91 TYR A CA 1
ATOM 724 C C . TYR A 1 91 ? 9.062 -3.868 -25.517 1.00 94.81 91 TYR A C 1
ATOM 726 O O . TYR A 1 91 ? 10.072 -4.066 -26.195 1.00 94.81 91 TYR A O 1
ATOM 734 N N . PHE A 1 92 ? 8.953 -4.345 -24.275 1.00 94.06 92 PHE A N 1
ATOM 735 C CA . PHE A 1 92 ? 10.039 -5.051 -23.581 1.00 94.06 92 PHE A CA 1
ATOM 736 C C . PHE A 1 92 ? 10.334 -6.445 -24.148 1.00 94.06 92 PHE A C 1
ATOM 738 O O . PHE A 1 92 ? 11.385 -7.014 -23.862 1.00 94.06 92 PHE A O 1
ATOM 745 N N . MET A 1 93 ? 9.440 -6.977 -24.985 1.00 94.69 93 MET A N 1
ATOM 746 C CA . MET A 1 93 ? 9.629 -8.238 -25.706 1.00 94.69 93 MET A CA 1
ATOM 747 C C . MET A 1 93 ? 10.157 -8.022 -27.133 1.00 94.69 93 MET A C 1
ATOM 749 O O . MET A 1 93 ? 10.349 -8.985 -27.876 1.00 94.69 93 MET A O 1
ATOM 753 N N . SER A 1 94 ? 10.376 -6.769 -27.539 1.00 95.69 94 SER A N 1
ATOM 754 C CA . SER A 1 94 ? 10.812 -6.423 -28.889 1.00 95.69 94 SER A CA 1
ATOM 755 C C . SER A 1 94 ? 12.329 -6.552 -29.076 1.00 95.69 94 SER A C 1
ATOM 757 O O . SER A 1 94 ? 13.135 -6.384 -28.152 1.00 95.69 94 SER A O 1
ATOM 759 N N . ASN A 1 95 ? 12.736 -6.775 -30.329 1.00 95.94 95 ASN A N 1
ATOM 760 C CA . ASN A 1 95 ? 14.146 -6.704 -30.723 1.00 95.94 95 ASN A CA 1
ATOM 761 C C . ASN A 1 95 ? 14.715 -5.285 -30.556 1.00 95.94 95 ASN A C 1
ATOM 763 O O . ASN A 1 95 ? 15.906 -5.134 -30.304 1.00 95.94 95 ASN A O 1
ATOM 767 N N . GLU A 1 96 ? 13.879 -4.249 -30.684 1.00 94.62 96 GLU A N 1
ATOM 768 C CA . GLU A 1 96 ? 14.294 -2.856 -30.497 1.00 94.62 96 GLU A CA 1
ATOM 769 C C . GLU A 1 96 ? 14.839 -2.630 -29.084 1.00 94.62 96 GLU A C 1
ATOM 771 O O . GLU A 1 96 ? 15.957 -2.141 -28.929 1.00 94.62 96 GLU A O 1
ATOM 776 N N . TYR A 1 97 ? 14.090 -3.054 -28.063 1.00 95.25 97 TYR A N 1
ATOM 777 C CA . TYR A 1 97 ? 14.518 -2.965 -26.668 1.00 95.25 97 TYR A CA 1
ATOM 778 C C . TYR A 1 97 ? 15.772 -3.811 -26.404 1.00 95.25 97 TYR A C 1
ATOM 780 O O . TYR A 1 97 ? 16.740 -3.343 -25.798 1.00 95.25 97 TYR A O 1
ATOM 788 N N . SER A 1 98 ? 15.790 -5.044 -26.918 1.00 95.00 98 SER A N 1
ATOM 789 C CA . SER A 1 98 ? 16.899 -5.985 -26.704 1.00 95.00 98 SER A CA 1
ATOM 790 C C . SER A 1 98 ? 18.230 -5.502 -27.292 1.00 95.00 98 SER A C 1
ATOM 792 O O . SER A 1 98 ? 19.284 -5.823 -26.750 1.00 95.00 98 SER A O 1
ATOM 794 N N . ASN A 1 99 ? 18.191 -4.692 -28.354 1.00 97.00 99 ASN A N 1
ATOM 795 C CA . ASN A 1 99 ? 19.381 -4.132 -29.004 1.00 97.00 99 ASN A CA 1
ATOM 796 C C . ASN A 1 99 ? 19.924 -2.854 -28.331 1.00 97.00 99 ASN A C 1
ATOM 798 O O . ASN A 1 99 ? 20.987 -2.364 -28.719 1.00 97.00 99 ASN A O 1
ATOM 802 N N . LYS A 1 100 ? 19.220 -2.285 -27.342 1.00 96.44 100 LYS A N 1
ATOM 803 C CA . LYS A 1 100 ? 19.691 -1.110 -26.591 1.00 96.44 100 LYS A CA 1
ATOM 804 C C . LYS A 1 100 ? 20.796 -1.486 -25.604 1.00 96.44 100 LYS A C 1
ATOM 806 O O . LYS A 1 100 ? 20.921 -2.626 -25.169 1.00 96.44 100 LYS A O 1
ATOM 811 N N . SER A 1 101 ? 21.609 -0.504 -25.217 1.00 97.56 101 SER A N 1
ATOM 812 C CA . SER A 1 101 ? 22.612 -0.721 -24.174 1.00 97.56 101 SER A CA 1
ATOM 813 C C . SER A 1 101 ? 21.942 -1.002 -22.827 1.00 97.56 101 SER A C 1
ATOM 815 O O . SER A 1 101 ? 20.868 -0.471 -22.530 1.00 97.56 101 SER A O 1
ATOM 817 N N . LEU A 1 102 ? 22.612 -1.786 -21.977 1.00 96.50 102 LEU A N 1
ATOM 818 C CA . LEU A 1 102 ? 22.098 -2.158 -20.654 1.00 96.50 102 LEU A CA 1
ATOM 819 C C . LEU A 1 102 ? 21.677 -0.936 -19.820 1.00 96.50 102 LEU A C 1
ATOM 821 O O . LEU A 1 102 ? 20.664 -0.965 -19.131 1.00 96.50 102 LEU A O 1
ATOM 825 N N . PHE A 1 103 ? 2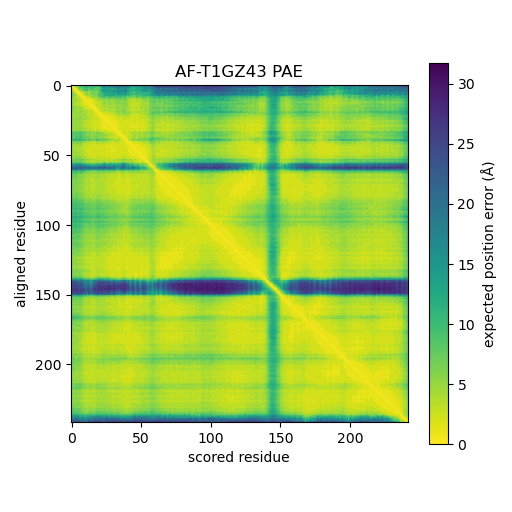2.426 0.164 -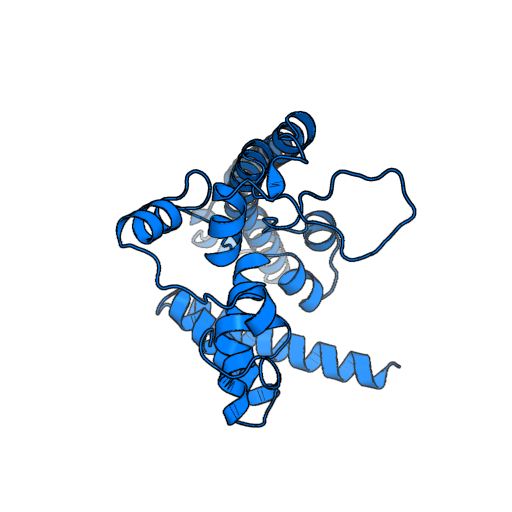19.912 1.00 97.31 103 PHE A N 1
ATOM 826 C CA . PHE A 1 103 ? 22.108 1.396 -19.193 1.00 97.31 103 PHE A CA 1
ATOM 827 C C . PHE A 1 103 ? 20.748 1.981 -19.602 1.00 97.31 103 PHE A C 1
ATOM 829 O O . PHE A 1 103 ? 19.948 2.351 -18.745 1.00 97.31 103 PHE A O 1
ATOM 836 N N . ILE A 1 104 ? 20.460 2.019 -20.905 1.00 96.19 104 ILE A N 1
ATOM 837 C CA . ILE A 1 104 ? 19.172 2.505 -21.411 1.00 96.19 104 ILE A CA 1
ATOM 838 C C . ILE A 1 104 ? 18.054 1.532 -21.038 1.00 96.19 104 ILE A C 1
ATOM 840 O O . ILE A 1 104 ? 17.001 1.968 -20.579 1.00 96.19 104 ILE A O 1
ATOM 844 N N . GLN A 1 105 ? 18.307 0.225 -21.139 1.00 96.12 105 GLN A N 1
ATOM 845 C CA . GLN A 1 105 ? 17.355 -0.804 -20.724 1.00 96.12 105 GLN A CA 1
ATOM 846 C C . GLN A 1 105 ? 16.926 -0.646 -19.258 1.00 96.12 105 GLN A C 1
ATOM 848 O O . GLN A 1 105 ? 15.737 -0.750 -18.955 1.00 96.12 105 GLN A O 1
ATOM 853 N N . MET A 1 106 ? 17.871 -0.350 -18.358 1.00 95.81 106 MET A N 1
ATOM 854 C CA . MET A 1 106 ? 17.590 -0.106 -16.939 1.00 95.81 106 MET A CA 1
ATOM 855 C C . MET A 1 106 ? 16.745 1.153 -16.717 1.00 95.81 106 MET A C 1
ATOM 857 O O . MET A 1 106 ? 15.815 1.127 -15.909 1.00 95.81 106 MET A O 1
ATOM 861 N N . ILE A 1 107 ? 17.039 2.245 -17.432 1.00 96.25 107 ILE A N 1
ATOM 862 C CA . ILE A 1 107 ? 16.258 3.489 -17.346 1.00 96.25 107 ILE A CA 1
ATOM 863 C C . ILE A 1 107 ? 14.824 3.251 -17.820 1.00 96.25 107 ILE A C 1
ATOM 865 O O . ILE A 1 107 ? 13.880 3.621 -17.122 1.00 96.25 107 ILE A O 1
ATOM 869 N N . GLU A 1 108 ? 14.648 2.616 -18.978 1.00 96.00 108 GLU A N 1
ATOM 870 C CA . GLU A 1 108 ? 13.326 2.370 -19.561 1.00 96.00 108 GLU A CA 1
ATOM 871 C C . GLU A 1 108 ? 12.479 1.439 -18.685 1.00 96.00 108 GLU A C 1
ATOM 873 O O . GLU A 1 108 ? 11.309 1.737 -18.451 1.00 96.00 108 GLU A O 1
ATOM 878 N N . VAL A 1 109 ? 13.067 0.379 -18.114 1.00 95.69 109 VAL A N 1
ATOM 879 C CA . VAL A 1 109 ? 12.373 -0.499 -17.151 1.00 95.69 109 VAL A CA 1
ATOM 880 C C . VAL A 1 109 ? 12.008 0.251 -15.873 1.00 95.69 109 VAL A C 1
ATOM 882 O O . VAL A 1 109 ? 10.909 0.067 -15.352 1.00 95.69 109 VAL A O 1
ATOM 885 N N . GLY A 1 110 ? 12.887 1.120 -15.368 1.00 94.69 110 GLY A N 1
ATOM 886 C CA . GLY A 1 110 ? 12.594 1.949 -14.197 1.00 94.69 110 GLY A CA 1
ATOM 887 C C . GLY A 1 110 ? 11.426 2.910 -14.438 1.00 94.69 110 GLY A C 1
ATOM 888 O O . GLY A 1 110 ? 10.511 3.001 -13.614 1.00 94.69 110 GLY A O 1
ATOM 889 N N . LEU A 1 111 ? 11.419 3.586 -15.591 1.00 95.62 111 LEU A N 1
ATOM 890 C CA . LEU A 1 111 ? 10.334 4.479 -16.004 1.00 95.62 111 LEU A CA 1
ATOM 891 C C . LEU A 1 111 ? 9.024 3.715 -16.209 1.00 95.62 111 LEU A C 1
ATOM 893 O O . LEU A 1 111 ? 7.991 4.122 -15.671 1.00 95.62 111 LEU A O 1
ATOM 897 N N . TRP A 1 112 ? 9.064 2.587 -16.920 1.00 96.31 112 TRP A N 1
ATOM 898 C CA . TRP A 1 112 ? 7.900 1.725 -17.109 1.00 96.31 112 TRP A CA 1
ATOM 899 C C . TRP A 1 112 ? 7.361 1.200 -15.782 1.00 96.31 112 TRP A C 1
ATOM 901 O O . TRP A 1 112 ? 6.154 1.250 -15.566 1.00 96.31 112 TRP A O 1
ATOM 911 N N . GLY A 1 113 ? 8.222 0.765 -14.861 1.00 94.19 113 GLY A N 1
ATOM 912 C CA . GLY A 1 113 ? 7.813 0.303 -13.536 1.00 94.19 113 GLY A CA 1
ATOM 913 C C . GLY A 1 113 ? 7.078 1.394 -12.754 1.00 94.19 113 GLY A C 1
ATOM 914 O O . GLY A 1 113 ? 5.997 1.149 -12.211 1.00 94.19 113 GLY A O 1
ATOM 915 N N . LYS A 1 114 ? 7.607 2.626 -12.766 1.00 93.56 114 LYS A N 1
ATOM 916 C CA . LYS A 1 114 ? 6.969 3.792 -12.136 1.00 93.56 114 LYS A CA 1
ATOM 917 C C . LYS A 1 114 ? 5.607 4.114 -12.763 1.00 93.56 114 LYS A C 1
ATOM 919 O O . LYS A 1 114 ? 4.625 4.272 -12.043 1.00 93.56 114 LYS A O 1
ATOM 924 N N . ILE A 1 115 ? 5.524 4.173 -14.090 1.00 95.12 115 ILE A N 1
ATOM 925 C CA . ILE A 1 115 ? 4.276 4.458 -14.822 1.00 95.12 115 ILE A CA 1
ATOM 926 C C . ILE A 1 115 ? 3.247 3.339 -14.608 1.00 95.12 115 ILE A C 1
ATOM 928 O O . ILE A 1 115 ? 2.065 3.601 -14.375 1.00 95.12 115 ILE A O 1
ATOM 932 N N . SER A 1 116 ? 3.688 2.084 -14.632 1.00 94.62 116 SER A N 1
ATOM 933 C CA . SER A 1 116 ? 2.848 0.907 -14.405 1.00 94.62 116 SER A CA 1
ATOM 934 C C . SER A 1 116 ? 2.238 0.885 -13.010 1.00 94.62 116 SER A C 1
ATOM 936 O O . SER A 1 116 ? 1.128 0.377 -12.840 1.00 94.62 116 SER A O 1
ATOM 938 N N . LEU A 1 117 ? 2.914 1.473 -12.020 1.00 94.62 117 LEU A N 1
ATOM 939 C CA . LEU A 1 117 ? 2.399 1.633 -10.662 1.00 94.62 117 LEU A CA 1
ATOM 940 C C . LEU A 1 117 ? 1.186 2.568 -10.600 1.00 94.62 117 LEU A C 1
ATOM 942 O O . LEU A 1 117 ? 0.277 2.351 -9.796 1.00 94.62 117 LEU A O 1
ATOM 946 N N . TYR A 1 118 ? 1.147 3.601 -11.446 1.00 96.69 118 TYR A N 1
ATOM 947 C CA . TYR A 1 118 ? 0.153 4.675 -11.368 1.00 96.69 118 TYR A CA 1
ATOM 948 C C . TYR A 1 118 ? -1.290 4.194 -11.548 1.00 96.69 118 TYR A C 1
ATOM 950 O O . TYR A 1 118 ? -2.197 4.832 -11.018 1.00 96.69 118 TYR A O 1
ATOM 958 N N . LYS A 1 119 ? -1.522 3.034 -12.186 1.00 94.88 119 LYS A N 1
ATOM 959 C CA . LYS A 1 119 ? -2.860 2.414 -12.228 1.00 94.88 119 LYS A CA 1
ATOM 960 C C . LYS A 1 119 ? -3.369 2.045 -10.830 1.00 94.88 119 LYS A C 1
ATOM 962 O O . LYS A 1 119 ? -4.520 2.318 -10.512 1.00 94.88 119 LYS A O 1
ATOM 967 N N . TYR A 1 120 ? -2.504 1.506 -9.970 1.00 94.94 120 TYR A N 1
ATOM 968 C CA . TYR A 1 120 ? -2.864 1.155 -8.594 1.00 94.94 120 TYR A CA 1
ATOM 969 C C . TYR A 1 120 ? -3.056 2.403 -7.739 1.00 94.94 120 TYR A C 1
ATOM 971 O O . TYR A 1 120 ? -4.045 2.503 -7.016 1.00 94.94 120 TYR A O 1
ATOM 979 N N . ILE A 1 121 ? -2.152 3.381 -7.876 1.00 96.94 121 ILE A N 1
ATOM 980 C CA . ILE A 1 121 ? -2.260 4.662 -7.167 1.00 96.94 121 ILE A CA 1
ATOM 981 C C . ILE A 1 121 ? -3.575 5.352 -7.529 1.00 96.94 121 ILE A C 1
ATOM 983 O O . ILE A 1 121 ? -4.306 5.770 -6.639 1.00 96.94 121 ILE A O 1
ATOM 987 N N . SER A 1 122 ? -3.923 5.403 -8.815 1.00 97.12 122 SER A N 1
ATOM 988 C CA . SER A 1 122 ? -5.187 5.971 -9.279 1.00 97.12 122 SER A CA 1
ATOM 989 C C . SER A 1 122 ? -6.399 5.293 -8.637 1.00 97.12 122 SER A C 1
ATOM 991 O O . SER A 1 122 ? -7.218 5.972 -8.016 1.00 97.12 122 SER A O 1
ATOM 993 N N . CYS A 1 123 ? -6.491 3.960 -8.719 1.00 96.25 123 CYS A N 1
ATOM 994 C CA . CYS A 1 123 ? -7.613 3.225 -8.141 1.00 96.25 123 CYS A CA 1
ATOM 995 C C . CYS A 1 123 ? -7.731 3.448 -6.627 1.00 96.25 123 CYS A C 1
ATOM 997 O O . CYS A 1 123 ? -8.837 3.655 -6.128 1.00 96.25 123 CYS A O 1
ATOM 999 N N . TRP A 1 124 ? -6.611 3.476 -5.899 1.00 96.75 124 TRP A N 1
ATOM 1000 C CA . TRP A 1 124 ? -6.623 3.781 -4.469 1.00 96.75 124 TRP A CA 1
ATOM 1001 C C . TRP A 1 124 ? -7.049 5.211 -4.173 1.00 96.75 124 TRP A C 1
ATOM 1003 O O . TRP A 1 124 ? -7.835 5.413 -3.261 1.00 96.75 124 TRP A O 1
ATOM 1013 N N . LEU A 1 125 ? -6.601 6.204 -4.938 1.00 96.94 125 LEU A N 1
ATOM 1014 C CA . LEU A 1 125 ? -6.994 7.598 -4.723 1.00 96.94 125 LEU A CA 1
ATOM 1015 C C . LEU A 1 125 ? -8.492 7.834 -4.967 1.00 96.94 125 LEU A C 1
ATOM 1017 O O . LEU A 1 125 ? -9.119 8.586 -4.220 1.00 96.94 125 LEU A O 1
ATOM 1021 N N . LEU A 1 126 ? -9.073 7.171 -5.971 1.00 96.19 126 LEU A N 1
ATOM 1022 C CA . LEU A 1 126 ? -10.516 7.206 -6.237 1.00 96.19 126 LEU A CA 1
ATOM 1023 C C . LEU A 1 126 ? -11.317 6.543 -5.103 1.00 96.19 126 LEU A C 1
ATOM 1025 O O . LEU A 1 126 ? -12.317 7.091 -4.630 1.00 96.19 126 LEU A O 1
ATOM 1029 N N . ALA A 1 127 ? -10.849 5.385 -4.632 1.00 96.00 127 ALA A N 1
ATOM 1030 C CA . ALA A 1 127 ? -11.429 4.686 -3.490 1.00 96.00 127 ALA A CA 1
ATOM 1031 C C . ALA A 1 127 ? -11.329 5.522 -2.203 1.00 96.00 127 ALA A C 1
ATOM 1033 O O . ALA A 1 127 ? -12.327 5.733 -1.519 1.00 96.00 127 ALA A O 1
ATOM 1034 N N . GLU A 1 128 ? -10.152 6.076 -1.908 1.00 95.44 128 GLU A N 1
ATOM 1035 C CA . GLU A 1 128 ? -9.912 6.961 -0.768 1.00 95.44 128 GLU A CA 1
ATOM 1036 C C . GLU A 1 128 ? -10.830 8.180 -0.794 1.00 95.44 128 GLU A C 1
ATOM 1038 O O . GLU A 1 128 ? -11.456 8.481 0.218 1.00 95.44 128 GLU A O 1
ATOM 1043 N N . GLY A 1 129 ? -10.963 8.859 -1.938 1.00 94.62 129 GLY A N 1
ATOM 1044 C CA . GLY A 1 129 ? -11.875 9.994 -2.061 1.00 94.62 129 GLY A CA 1
ATOM 1045 C C . GLY A 1 129 ? -13.322 9.612 -1.744 1.00 94.62 129 GLY A C 1
ATOM 1046 O O . GLY A 1 129 ? -13.996 10.333 -1.012 1.00 94.62 129 GLY A O 1
ATOM 1047 N N . SER A 1 130 ? -13.766 8.436 -2.186 1.00 93.69 130 SER A N 1
ATOM 1048 C CA . SER A 1 130 ? -15.098 7.907 -1.865 1.00 93.69 130 SER A CA 1
ATOM 1049 C C . SER A 1 130 ? -15.255 7.576 -0.372 1.00 93.69 130 SER A C 1
ATOM 1051 O O . SER A 1 130 ? -16.274 7.906 0.230 1.00 93.69 130 SER A O 1
ATOM 1053 N N . LEU A 1 131 ? -14.231 7.011 0.276 1.00 93.25 131 LEU A N 1
ATOM 1054 C CA . LEU A 1 131 ? -14.231 6.755 1.726 1.00 93.25 131 LEU A CA 1
ATOM 1055 C C . LEU A 1 131 ? -14.230 8.047 2.564 1.00 93.25 131 LEU A C 1
ATOM 1057 O O . LEU A 1 131 ? -14.794 8.071 3.659 1.00 93.25 131 LEU A O 1
ATOM 1061 N N . ILE A 1 132 ? -13.622 9.124 2.058 1.00 92.94 132 ILE A N 1
ATOM 1062 C CA . ILE A 1 132 ? -13.687 10.463 2.666 1.00 92.94 132 ILE A CA 1
ATOM 1063 C C . ILE A 1 132 ? -15.110 11.018 2.587 1.00 92.94 132 ILE A C 1
ATOM 1065 O O . ILE A 1 132 ? -15.616 11.546 3.577 1.00 92.94 132 ILE A O 1
ATOM 1069 N N . LEU A 1 133 ? -15.781 10.854 1.442 1.00 90.81 133 LEU A N 1
ATOM 1070 C CA . LEU A 1 133 ? -17.187 11.239 1.284 1.00 90.81 133 LEU A CA 1
ATOM 1071 C C . LEU A 1 133 ? -18.106 10.456 2.225 1.00 90.81 133 LEU A C 1
ATOM 1073 O O . LEU A 1 133 ? -19.039 11.031 2.774 1.00 90.81 133 LEU A O 1
ATOM 1077 N N . LEU A 1 134 ? -17.825 9.172 2.450 1.00 90.50 134 LEU A N 1
ATOM 1078 C CA . LEU A 1 134 ? -18.588 8.344 3.385 1.00 90.50 134 LEU A CA 1
ATOM 1079 C C . LEU A 1 134 ? -18.324 8.689 4.857 1.00 90.50 134 LEU A C 1
ATOM 1081 O O . LEU A 1 134 ? -19.123 8.315 5.703 1.00 90.50 134 LEU A O 1
ATOM 1085 N N . GLY A 1 135 ? -17.227 9.374 5.191 1.00 89.94 135 GLY A N 1
ATOM 1086 C CA . GLY A 1 135 ? -16.886 9.744 6.571 1.00 89.94 135 GLY A CA 1
ATOM 1087 C C . GLY A 1 135 ? -16.014 8.723 7.322 1.00 89.94 135 GLY A C 1
ATOM 1088 O O . GLY A 1 135 ? -15.379 9.062 8.318 1.00 89.94 135 GLY A O 1
ATOM 1089 N N . ILE A 1 136 ? -15.896 7.484 6.831 1.00 90.69 136 ILE A N 1
ATOM 1090 C CA . ILE A 1 136 ? -15.127 6.404 7.487 1.00 90.69 136 ILE A CA 1
ATOM 1091 C C . ILE A 1 136 ? -13.604 6.647 7.498 1.00 90.69 136 ILE A C 1
ATOM 1093 O O . ILE A 1 136 ? -12.880 6.118 8.351 1.00 90.69 136 ILE A O 1
ATOM 1097 N N . ALA A 1 137 ? -13.107 7.472 6.571 1.00 91.44 137 ALA A N 1
ATOM 1098 C CA . ALA A 1 137 ? -11.694 7.846 6.489 1.00 91.44 137 ALA A CA 1
ATOM 1099 C C . ALA A 1 137 ? -11.250 8.848 7.573 1.00 91.44 137 ALA A C 1
ATOM 1101 O O . ALA A 1 137 ? -10.059 9.158 7.652 1.00 91.44 137 ALA A O 1
ATOM 1102 N N . TYR A 1 138 ? -12.168 9.328 8.415 1.00 88.94 138 TYR A N 1
ATOM 1103 C CA . TYR A 1 138 ? -11.843 10.234 9.507 1.00 88.94 138 TYR A CA 1
ATOM 1104 C C . TYR A 1 138 ? -10.878 9.589 10.515 1.00 88.94 138 TYR A C 1
ATOM 1106 O O . TYR A 1 138 ? -11.033 8.431 10.932 1.00 88.94 138 TYR A O 1
ATOM 1114 N N . SER A 1 139 ? -9.869 10.355 10.917 1.00 84.50 139 SER A N 1
ATOM 1115 C CA . SER A 1 139 ? -8.875 9.988 11.917 1.00 84.50 139 SER A CA 1
ATOM 1116 C C . SER A 1 139 ? -9.002 10.931 13.117 1.00 84.50 139 SER A C 1
ATOM 1118 O O . SER A 1 139 ? -8.581 12.086 13.037 1.00 84.50 139 SER A O 1
ATOM 1120 N N . PRO A 1 140 ? -9.576 10.487 14.250 1.00 69.19 140 PRO A N 1
ATOM 1121 C CA . PRO A 1 140 ? -9.604 11.314 15.448 1.00 69.19 140 PRO A CA 1
ATOM 1122 C C . PRO A 1 140 ? -8.170 11.500 15.951 1.00 69.19 140 PRO A C 1
ATOM 1124 O O . PRO A 1 140 ? -7.529 10.534 16.377 1.00 69.19 140 PRO A O 1
ATOM 1127 N N . LYS A 1 141 ? -7.649 12.734 15.912 1.00 61.69 141 LYS A N 1
ATOM 1128 C CA . LYS A 1 141 ? -6.340 13.041 16.500 1.00 61.69 141 LYS A CA 1
ATOM 1129 C C . LYS A 1 141 ? -6.375 12.680 17.987 1.00 61.69 141 LYS A C 1
ATOM 1131 O O . LYS A 1 141 ? -7.106 13.273 18.777 1.00 61.69 141 LYS A O 1
ATOM 1136 N N . SER A 1 142 ? -5.541 11.720 18.378 1.00 46.09 142 SER A N 1
ATOM 1137 C CA . SER A 1 142 ? -5.183 11.506 19.776 1.00 46.09 142 SER A CA 1
ATOM 1138 C C . SER A 1 142 ? -4.471 12.767 20.267 1.00 46.09 142 SER A C 1
ATOM 1140 O O . SER A 1 142 ? -3.299 12.964 19.959 1.00 46.09 142 SER A O 1
ATOM 1142 N N . SER A 1 143 ? -5.168 13.609 21.031 1.00 39.47 143 SER A N 1
ATOM 1143 C CA . SER A 1 143 ? -4.567 14.616 21.917 1.00 39.47 143 SER A CA 1
ATOM 1144 C C . SER A 1 143 ? -3.574 15.595 21.262 1.00 39.47 143 SER A C 1
ATOM 1146 O O . SER A 1 143 ? -2.395 15.606 21.605 1.00 39.47 143 SER A O 1
ATOM 1148 N N . GLN A 1 144 ? -4.053 16.481 20.388 1.00 39.41 144 GLN A N 1
ATOM 1149 C CA . GLN A 1 144 ? -3.447 17.807 20.216 1.00 39.41 144 GLN A CA 1
ATOM 1150 C C . GLN A 1 144 ? -4.555 18.852 20.325 1.00 39.41 144 GLN A C 1
ATOM 1152 O O . GLN A 1 144 ? -5.453 18.905 19.492 1.00 39.41 144 GLN A O 1
ATOM 1157 N N . LYS A 1 145 ? -4.504 19.617 21.420 1.00 40.81 145 LYS A N 1
ATOM 1158 C CA . LYS A 1 145 ? -5.469 20.658 21.794 1.00 40.81 145 LYS A CA 1
ATOM 1159 C C . LYS A 1 145 ? -5.275 21.975 21.037 1.00 40.81 145 LYS A C 1
ATOM 1161 O O . LYS A 1 145 ? -6.097 22.858 21.207 1.00 40.81 145 LYS A O 1
ATOM 1166 N N . ASP A 1 146 ? -4.257 22.084 20.187 1.00 40.38 146 ASP A N 1
ATOM 1167 C CA . ASP A 1 146 ? -3.903 23.337 19.524 1.00 40.38 146 ASP A CA 1
ATOM 1168 C C . ASP A 1 146 ? -3.633 23.104 18.036 1.00 40.38 146 ASP A C 1
ATOM 1170 O O . ASP A 1 146 ? -2.558 22.671 17.623 1.00 40.38 146 ASP A O 1
ATOM 1174 N N . SER A 1 147 ? -4.664 23.310 17.223 1.00 38.25 147 SER A N 1
ATOM 1175 C CA . SER A 1 147 ? -4.599 23.915 15.885 1.00 38.25 147 SER A CA 1
ATOM 1176 C C . SER A 1 147 ? -5.956 23.742 15.210 1.00 38.25 147 SER A C 1
ATOM 1178 O O . SER A 1 147 ? -6.524 22.651 15.224 1.00 38.25 147 SER A O 1
ATOM 1180 N N . ASP A 1 148 ? -6.434 24.801 14.560 1.00 42.25 148 ASP A N 1
ATOM 1181 C CA . ASP A 1 148 ? -7.642 24.888 13.722 1.00 42.25 148 ASP A CA 1
ATOM 1182 C C . ASP A 1 148 ? -7.639 23.957 12.481 1.00 42.25 148 ASP A C 1
ATOM 1184 O O . ASP A 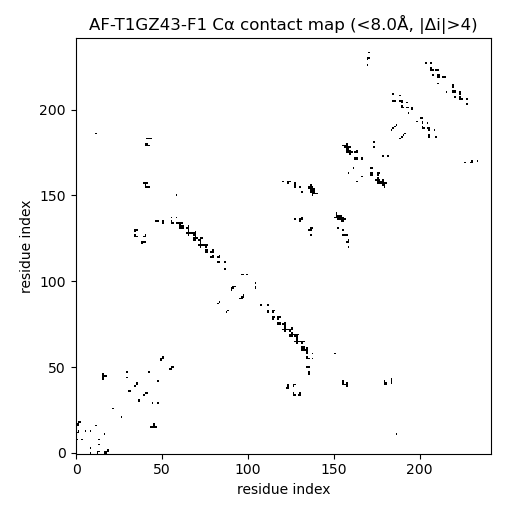1 148 ? -8.230 24.252 11.446 1.00 42.25 148 ASP A O 1
ATOM 1188 N N . THR A 1 149 ? -6.969 22.803 12.540 1.00 51.56 149 THR A N 1
ATOM 1189 C CA . THR A 1 149 ? -6.967 21.782 11.484 1.00 51.56 149 THR A CA 1
ATOM 1190 C C . THR A 1 149 ? -7.817 20.590 11.915 1.00 51.56 149 THR A C 1
ATOM 1192 O O . THR A 1 149 ? -7.312 19.545 12.333 1.00 51.56 149 THR A O 1
ATOM 1195 N N . LEU A 1 150 ? -9.134 20.791 11.821 1.00 53.16 150 LEU A N 1
ATOM 1196 C CA . LEU A 1 150 ? -10.201 19.863 12.223 1.00 53.16 150 LEU A CA 1
ATOM 1197 C C . LEU A 1 150 ? -10.399 18.641 11.295 1.00 53.16 150 LEU A C 1
ATOM 1199 O O . LEU A 1 150 ? -11.188 17.761 11.626 1.00 53.16 150 LEU A O 1
ATOM 1203 N N . ASP A 1 151 ? -9.648 18.523 10.195 1.00 68.38 151 ASP A N 1
ATOM 1204 C CA . ASP A 1 151 ? -9.977 17.610 9.089 1.00 68.38 151 ASP A CA 1
ATOM 1205 C C . ASP A 1 151 ? -8.839 16.620 8.745 1.00 68.38 151 ASP A C 1
ATOM 1207 O O . ASP A 1 151 ? -8.234 16.701 7.673 1.00 68.38 151 ASP A O 1
ATOM 1211 N N . ASP A 1 152 ? -8.525 15.668 9.635 1.00 83.06 152 ASP A N 1
ATOM 1212 C CA . ASP A 1 152 ? -7.635 14.540 9.296 1.00 83.06 152 ASP A CA 1
ATOM 1213 C C . ASP A 1 152 ? -8.428 13.373 8.681 1.00 83.06 152 ASP A C 1
ATOM 1215 O O . ASP A 1 152 ? -9.190 12.674 9.351 1.00 83.06 152 ASP A O 1
ATOM 1219 N N . TRP A 1 153 ? -8.210 13.153 7.385 1.00 87.88 153 TRP A N 1
ATOM 1220 C CA . TRP A 1 153 ? -8.888 12.151 6.558 1.00 87.88 153 TRP A CA 1
ATOM 1221 C C . TRP A 1 153 ? -7.971 10.989 6.144 1.00 87.88 153 TRP A C 1
ATOM 1223 O O . TRP A 1 153 ? -8.208 10.304 5.147 1.00 87.88 153 TRP A O 1
ATOM 1233 N N . THR A 1 154 ? -6.875 10.781 6.876 1.00 89.62 154 THR A N 1
ATOM 1234 C CA . THR A 1 154 ? -5.817 9.843 6.476 1.00 89.62 154 THR A CA 1
ATOM 1235 C C . THR A 1 154 ? -6.020 8.407 6.961 1.00 89.62 154 THR A C 1
ATOM 1237 O O . THR A 1 154 ? -5.238 7.536 6.578 1.00 89.62 154 THR A O 1
ATOM 1240 N N . ALA A 1 155 ? -7.068 8.105 7.739 1.00 89.50 155 ALA A N 1
ATOM 1241 C CA . ALA A 1 155 ? -7.223 6.785 8.363 1.00 89.50 155 ALA A CA 1
ATOM 1242 C C . ALA A 1 155 ? -7.397 5.636 7.360 1.00 89.50 155 ALA A C 1
ATOM 1244 O O . ALA A 1 155 ? -7.053 4.499 7.668 1.00 89.50 155 ALA A O 1
ATOM 1245 N N . CYS A 1 156 ? -7.940 5.931 6.178 1.00 92.25 156 CYS A N 1
ATOM 1246 C CA . CYS A 1 156 ? -8.048 4.980 5.073 1.00 92.25 156 CYS A CA 1
ATOM 1247 C C . CYS A 1 156 ? -7.059 5.294 3.941 1.00 92.25 156 CYS A C 1
ATOM 1249 O O . CYS A 1 156 ? -7.215 4.779 2.843 1.00 92.25 156 CYS A O 1
ATOM 1251 N N . SER A 1 157 ? -6.032 6.118 4.169 1.00 93.50 157 SER A N 1
ATOM 1252 C CA . SER A 1 157 ? -5.061 6.438 3.122 1.00 93.50 157 SER A CA 1
ATOM 1253 C C . SER A 1 157 ? -4.145 5.247 2.851 1.00 93.50 157 SER A C 1
ATOM 1255 O O . SER A 1 157 ? -3.411 4.807 3.735 1.00 93.50 157 SER A O 1
ATOM 1257 N N . ASN A 1 158 ? -4.195 4.713 1.635 1.00 95.06 158 ASN A N 1
ATOM 1258 C CA . ASN A 1 158 ? -3.352 3.615 1.183 1.00 95.06 158 ASN A CA 1
ATOM 1259 C C . ASN A 1 158 ? -2.077 4.108 0.489 1.00 95.06 158 ASN A C 1
ATOM 1261 O O . ASN A 1 158 ? -1.147 3.321 0.308 1.00 95.06 158 ASN A O 1
ATOM 1265 N N . VAL A 1 159 ? -2.015 5.398 0.133 1.00 95.88 159 VAL A N 1
ATOM 1266 C CA . VAL A 1 159 ? -0.828 6.022 -0.457 1.00 95.88 159 VAL A CA 1
ATOM 1267 C C . VAL A 1 159 ? -0.474 7.392 0.135 1.00 95.88 159 VAL A C 1
ATOM 1269 O O . VAL A 1 159 ? -1.266 8.339 0.116 1.00 95.88 159 VAL A O 1
ATOM 1272 N N . LYS A 1 160 ? 0.785 7.554 0.559 1.00 95.69 160 LYS A N 1
ATOM 1273 C CA . LYS A 1 160 ? 1.363 8.854 0.952 1.00 95.69 160 LYS A CA 1
ATOM 1274 C C . LYS A 1 160 ? 2.097 9.490 -0.229 1.00 95.69 160 LYS A C 1
ATOM 1276 O O . LYS A 1 160 ? 3.305 9.334 -0.357 1.00 95.69 160 LYS A O 1
ATOM 1281 N N . LEU A 1 161 ? 1.363 10.217 -1.075 1.00 95.19 161 LEU A N 1
ATOM 1282 C CA . LEU A 1 161 ? 1.846 10.699 -2.381 1.00 95.19 161 LEU A CA 1
ATOM 1283 C C . LEU A 1 161 ? 3.169 11.467 -2.333 1.00 95.19 161 LEU A C 1
ATOM 1285 O O . LEU A 1 161 ? 4.070 11.150 -3.096 1.00 95.19 161 LEU A O 1
ATOM 1289 N N . VAL A 1 162 ? 3.309 12.438 -1.426 1.00 94.75 162 VAL A N 1
ATOM 1290 C CA . VAL A 1 162 ? 4.548 13.231 -1.335 1.00 94.75 162 VAL A CA 1
ATOM 1291 C C . VAL A 1 162 ? 5.738 12.319 -1.046 1.00 94.75 162 VAL A C 1
ATOM 1293 O O . VAL A 1 162 ? 6.721 12.346 -1.772 1.00 94.75 162 VAL A O 1
ATOM 1296 N N . LEU A 1 163 ? 5.615 11.445 -0.042 1.00 95.75 163 LEU A N 1
ATOM 1297 C CA . LEU A 1 163 ? 6.680 10.513 0.322 1.00 95.75 163 LEU A CA 1
ATOM 1298 C C . LEU A 1 163 ? 6.957 9.479 -0.780 1.00 95.75 163 LEU A C 1
ATOM 1300 O O . LEU A 1 163 ? 8.105 9.086 -0.950 1.00 95.75 163 LEU A O 1
ATOM 1304 N N . LEU A 1 164 ? 5.929 9.058 -1.523 1.00 94.94 164 LEU A N 1
ATOM 1305 C CA . LEU A 1 164 ? 6.079 8.138 -2.650 1.00 94.94 164 LEU A CA 1
ATOM 1306 C C . LEU A 1 164 ? 6.885 8.778 -3.789 1.00 94.94 164 LEU A C 1
ATOM 1308 O O . LEU A 1 164 ? 7.768 8.135 -4.347 1.00 94.94 164 LEU A O 1
ATOM 1312 N N . GLU A 1 165 ? 6.594 10.035 -4.130 1.00 94.69 165 GLU A N 1
ATOM 1313 C CA . GLU A 1 165 ? 7.216 10.714 -5.274 1.00 94.69 165 GLU A CA 1
ATOM 1314 C C . GLU A 1 165 ? 8.594 11.307 -4.954 1.00 94.69 165 GLU A C 1
ATOM 1316 O O . GLU A 1 165 ? 9.446 11.371 -5.839 1.00 94.69 165 GLU A O 1
ATOM 1321 N N . THR A 1 166 ? 8.833 11.730 -3.707 1.00 94.88 166 THR A N 1
ATOM 1322 C CA . THR A 1 166 ? 10.101 12.361 -3.290 1.00 94.88 166 THR A CA 1
ATOM 1323 C C . THR A 1 166 ? 10.989 11.448 -2.442 1.00 94.88 166 THR A C 1
ATOM 1325 O O . THR A 1 166 ? 12.057 11.865 -1.993 1.00 94.88 166 THR A O 1
ATOM 1328 N N . GLY A 1 167 ? 10.545 10.224 -2.149 1.00 92.00 167 GLY A N 1
ATOM 1329 C CA . GLY A 1 167 ? 11.267 9.279 -1.305 1.00 92.00 167 GLY A CA 1
ATOM 1330 C C . GLY A 1 167 ? 12.570 8.805 -1.948 1.00 92.00 167 GLY A C 1
ATOM 1331 O O . GLY A 1 167 ? 12.580 8.320 -3.071 1.00 92.00 167 GLY A O 1
ATOM 1332 N N . SER A 1 168 ? 13.675 8.901 -1.208 1.00 91.19 168 SER A N 1
ATOM 1333 C CA . SER A 1 168 ? 15.015 8.500 -1.670 1.00 91.19 168 SER A CA 1
ATOM 1334 C C . SER A 1 168 ? 15.536 7.174 -1.098 1.00 91.19 168 SER A C 1
ATOM 1336 O O . SER A 1 168 ? 16.686 6.817 -1.333 1.00 91.19 168 SER A O 1
ATOM 1338 N N . ARG A 1 169 ? 14.726 6.459 -0.308 1.00 92.12 169 ARG A N 1
ATOM 1339 C CA . ARG A 1 169 ? 15.106 5.222 0.398 1.00 92.12 169 ARG A CA 1
ATOM 1340 C C . ARG A 1 169 ? 14.046 4.154 0.185 1.00 92.12 169 ARG A C 1
ATOM 1342 O O . ARG A 1 169 ? 12.862 4.492 0.092 1.00 92.12 169 ARG A O 1
ATOM 1349 N N . MET A 1 170 ? 14.433 2.883 0.205 1.00 91.69 170 MET A N 1
ATOM 1350 C CA . MET A 1 170 ? 13.487 1.769 0.097 1.00 91.69 170 MET A CA 1
ATOM 1351 C C . MET A 1 170 ? 12.474 1.796 1.244 1.00 91.69 170 MET A C 1
ATOM 1353 O O . MET A 1 170 ? 11.277 1.593 1.031 1.00 91.69 170 MET A O 1
ATOM 1357 N N . LEU A 1 171 ? 12.915 2.160 2.454 1.00 92.81 171 LEU A N 1
ATOM 1358 C CA . LEU A 1 171 ? 12.008 2.347 3.584 1.00 92.81 171 LEU A CA 1
ATOM 1359 C C . LEU A 1 171 ? 10.912 3.397 3.317 1.00 92.81 171 LEU A C 1
ATOM 1361 O O . LEU A 1 171 ? 9.769 3.190 3.724 1.00 92.81 171 LEU A O 1
ATOM 1365 N N . HIS A 1 172 ? 11.221 4.501 2.627 1.00 94.50 172 HIS A N 1
ATOM 1366 C CA . HIS A 1 172 ? 10.215 5.518 2.284 1.00 94.50 172 HIS A CA 1
ATOM 1367 C C . HIS A 1 172 ? 9.157 4.957 1.333 1.00 94.50 172 HIS A C 1
ATOM 1369 O O . HIS A 1 172 ? 7.971 5.265 1.474 1.00 94.50 172 HIS A O 1
ATOM 1375 N N . TYR A 1 173 ? 9.570 4.093 0.405 1.00 93.06 173 TYR A N 1
ATOM 1376 C CA . TYR A 1 173 ? 8.660 3.430 -0.518 1.00 93.06 173 TYR A CA 1
ATOM 1377 C C . TYR A 1 173 ? 7.691 2.503 0.231 1.00 93.06 173 TYR A C 1
ATOM 1379 O O . TYR A 1 173 ? 6.477 2.652 0.113 1.00 93.06 173 TYR A O 1
ATOM 1387 N N . VAL A 1 174 ? 8.198 1.641 1.120 1.00 94.19 174 VAL A N 1
ATOM 1388 C CA . VAL A 1 174 ? 7.355 0.761 1.958 1.00 94.19 174 VAL A CA 1
ATOM 1389 C C . VAL A 1 174 ? 6.418 1.559 2.876 1.00 94.19 174 VAL A C 1
ATOM 1391 O O . VAL A 1 174 ? 5.271 1.181 3.101 1.00 94.19 174 VAL A O 1
ATOM 1394 N N . GLN A 1 175 ? 6.858 2.704 3.398 1.00 94.44 175 GLN A N 1
ATOM 1395 C CA . GLN A 1 175 ? 6.031 3.548 4.269 1.00 94.44 175 GLN A CA 1
ATOM 1396 C C . GLN A 1 175 ? 4.950 4.354 3.539 1.00 94.44 175 GLN A C 1
ATOM 1398 O O . GLN A 1 175 ? 4.053 4.895 4.201 1.00 94.44 175 GLN A O 1
ATOM 1403 N N . SER A 1 176 ? 5.059 4.491 2.217 1.00 96.06 176 SER A N 1
ATOM 1404 C CA . SER A 1 176 ? 4.173 5.319 1.396 1.00 96.06 176 SER A CA 1
ATOM 1405 C C . SER A 1 176 ? 3.267 4.519 0.472 1.00 96.06 176 SER A C 1
ATOM 1407 O O . SER A 1 176 ? 2.213 5.038 0.117 1.00 96.06 176 SER A O 1
ATOM 1409 N N . PHE A 1 177 ? 3.630 3.288 0.117 1.00 95.06 177 PHE A N 1
ATOM 1410 C CA . PHE A 1 177 ? 2.875 2.415 -0.776 1.00 95.06 177 PHE A CA 1
ATOM 1411 C C . PHE A 1 177 ? 2.085 1.352 -0.001 1.00 95.06 177 PHE A C 1
ATOM 1413 O O . PHE A 1 177 ? 2.622 0.701 0.890 1.00 95.06 177 PHE A O 1
ATOM 1420 N N . ASN A 1 178 ? 0.815 1.150 -0.367 1.00 94.94 178 ASN A N 1
ATOM 1421 C CA . ASN A 1 178 ? -0.083 0.142 0.211 1.00 94.94 178 ASN A CA 1
ATOM 1422 C C . ASN A 1 178 ? -0.146 0.167 1.755 1.00 94.94 178 ASN A C 1
ATOM 1424 O O . ASN A 1 178 ? -0.083 -0.863 2.434 1.00 94.94 178 ASN A O 1
ATOM 1428 N N . VAL A 1 179 ? -0.240 1.377 2.310 1.00 95.50 179 VAL A N 1
ATOM 1429 C CA . VAL A 1 179 ? -0.059 1.672 3.739 1.00 95.50 179 VAL A CA 1
ATOM 1430 C C . VAL A 1 179 ? -0.977 0.843 4.636 1.00 95.50 179 VAL A C 1
ATOM 1432 O O . VAL A 1 179 ? -0.530 0.341 5.667 1.00 95.50 179 VAL A O 1
ATOM 1435 N N . ASN A 1 180 ? -2.244 0.657 4.261 1.00 94.31 180 ASN A N 1
ATOM 1436 C CA . ASN A 1 180 ? -3.177 -0.090 5.100 1.00 94.31 180 ASN A CA 1
ATOM 1437 C C . ASN A 1 180 ? -2.908 -1.591 5.084 1.00 94.31 180 ASN A C 1
ATOM 1439 O O . ASN A 1 180 ? -3.014 -2.232 6.127 1.00 94.31 180 ASN A O 1
ATOM 1443 N N . THR A 1 181 ? -2.475 -2.145 3.952 1.00 95.06 181 THR A N 1
ATOM 1444 C CA . THR A 1 181 ? -2.018 -3.541 3.898 1.00 95.06 181 THR A CA 1
ATOM 1445 C C . THR A 1 181 ? -0.769 -3.732 4.754 1.00 95.06 181 THR A C 1
ATOM 1447 O O . THR A 1 181 ? -0.683 -4.706 5.500 1.00 95.06 181 THR A O 1
ATOM 1450 N N . ASN A 1 182 ? 0.160 -2.771 4.739 1.00 94.75 182 ASN A N 1
ATOM 1451 C CA . ASN A 1 182 ? 1.343 -2.810 5.601 1.00 94.75 182 ASN A CA 1
ATOM 1452 C C . ASN A 1 182 ? 0.971 -2.738 7.087 1.00 94.75 182 ASN A C 1
ATOM 1454 O O . ASN A 1 182 ? 1.497 -3.511 7.889 1.00 94.75 182 ASN A O 1
ATOM 1458 N N . ASN A 1 183 ? 0.019 -1.880 7.461 1.00 93.25 183 ASN A N 1
ATOM 1459 C CA . ASN A 1 183 ? -0.514 -1.832 8.824 1.00 93.25 183 ASN A CA 1
ATOM 1460 C C . ASN A 1 183 ? -1.209 -3.148 9.206 1.00 93.25 183 ASN A C 1
ATOM 1462 O O . ASN A 1 183 ? -1.000 -3.664 10.305 1.00 93.25 183 ASN A O 1
ATOM 1466 N N . TRP A 1 184 ? -1.988 -3.728 8.293 1.00 94.38 184 TRP A N 1
ATOM 1467 C CA . TRP A 1 184 ? -2.647 -5.014 8.487 1.00 94.38 184 TRP A CA 1
ATOM 1468 C C . TRP A 1 184 ? -1.627 -6.138 8.714 1.00 94.38 184 TRP A C 1
ATOM 1470 O O . TRP A 1 184 ? -1.696 -6.835 9.725 1.00 94.38 184 TRP A O 1
ATOM 1480 N N . VAL A 1 185 ? -0.612 -6.273 7.866 1.00 95.69 185 VAL A N 1
ATOM 1481 C CA . VAL A 1 185 ? 0.448 -7.279 8.042 1.00 95.69 185 VAL A CA 1
ATOM 1482 C C . VAL A 1 185 ? 1.231 -7.027 9.331 1.00 95.69 185 VAL A C 1
ATOM 1484 O O . VAL A 1 185 ? 1.512 -7.968 10.079 1.00 95.69 185 VAL A O 1
ATOM 1487 N N . ALA A 1 186 ? 1.530 -5.767 9.656 1.00 93.56 186 ALA A N 1
ATOM 1488 C CA . ALA A 1 186 ? 2.216 -5.413 10.893 1.00 93.56 186 ALA A CA 1
ATOM 1489 C C . ALA A 1 186 ? 1.436 -5.887 12.132 1.00 93.56 186 ALA A C 1
ATOM 1491 O O . ALA A 1 186 ? 2.019 -6.437 13.071 1.00 93.56 186 ALA A O 1
ATOM 1492 N N . SER A 1 187 ? 0.119 -5.694 12.138 1.00 92.00 187 SER A N 1
ATOM 1493 C CA . SER A 1 187 ? -0.750 -5.987 13.278 1.00 92.00 187 SER A CA 1
ATOM 1494 C C . SER A 1 187 ? -1.180 -7.446 13.368 1.00 92.00 187 SER A C 1
ATOM 1496 O O . SER A 1 187 ? -1.137 -8.044 14.446 1.00 92.00 187 SER A O 1
ATOM 1498 N N . TYR A 1 188 ? -1.550 -8.046 12.240 1.00 92.56 188 TYR A N 1
ATOM 1499 C CA . TYR A 1 188 ? -2.145 -9.378 12.194 1.00 92.56 188 TYR A CA 1
ATOM 1500 C C . TYR A 1 188 ? -1.149 -10.492 11.873 1.00 92.56 188 TYR A C 1
ATOM 1502 O O . TYR A 1 188 ? -1.466 -11.642 12.156 1.00 92.56 188 TYR A O 1
ATOM 1510 N N . VAL A 1 189 ? 0.053 -10.184 11.377 1.00 95.31 189 VAL A N 1
ATOM 1511 C CA . VAL A 1 189 ? 1.083 -11.190 11.063 1.00 95.31 189 VAL A CA 1
ATOM 1512 C C . VAL A 1 189 ? 2.341 -10.938 11.888 1.00 95.31 189 VAL A C 1
ATOM 1514 O O . VAL A 1 189 ? 2.630 -11.697 12.812 1.00 95.31 189 VAL A O 1
ATOM 1517 N N . TYR A 1 190 ? 3.048 -9.832 11.646 1.00 95.12 190 TYR A N 1
ATOM 1518 C CA . TYR A 1 190 ? 4.343 -9.545 12.274 1.00 95.12 190 TYR A CA 1
ATOM 1519 C C . TYR A 1 190 ? 4.278 -9.554 13.810 1.00 95.12 190 TYR A C 1
ATOM 1521 O O . TYR A 1 190 ? 5.008 -10.304 14.458 1.00 95.12 190 TYR A O 1
ATOM 1529 N N . LYS A 1 191 ? 3.368 -8.776 14.418 1.00 92.00 191 LYS A N 1
ATOM 1530 C CA . LYS A 1 191 ? 3.211 -8.737 15.887 1.00 92.00 191 LYS A CA 1
ATOM 1531 C C . LYS A 1 191 ? 2.749 -10.076 16.473 1.00 92.00 191 LYS A C 1
ATOM 1533 O O . LYS A 1 191 ? 2.995 -10.337 17.652 1.00 92.00 191 LYS A O 1
ATOM 1538 N N . ARG A 1 192 ? 2.086 -10.932 15.689 1.00 90.88 192 ARG A N 1
ATOM 1539 C CA . ARG A 1 192 ? 1.661 -12.269 16.138 1.00 90.88 192 ARG A CA 1
ATOM 1540 C C . ARG A 1 192 ? 2.795 -13.278 16.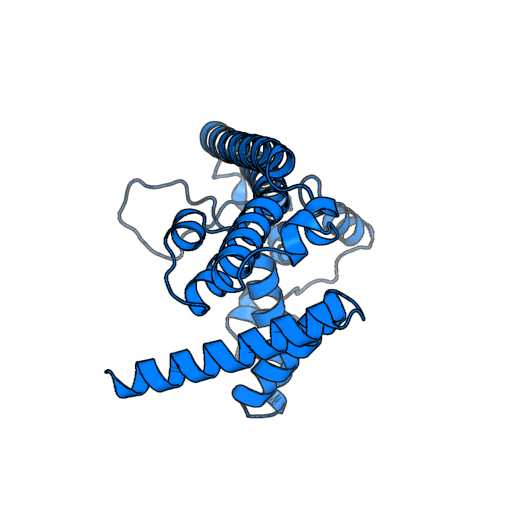122 1.00 90.88 192 ARG A C 1
ATOM 1542 O O . ARG A 1 192 ? 2.826 -14.141 16.992 1.00 90.88 192 ARG A O 1
ATOM 1549 N N . LEU A 1 193 ? 3.777 -13.100 15.242 1.00 94.81 193 LEU A N 1
ATOM 1550 C CA . LEU A 1 193 ? 5.022 -13.871 15.223 1.00 94.81 193 LEU A CA 1
ATOM 1551 C C . LEU A 1 193 ? 5.951 -13.563 16.416 1.00 94.81 193 LEU A C 1
ATOM 1553 O O . LEU A 1 193 ? 7.074 -14.060 16.456 1.00 94.81 193 LEU A O 1
ATOM 1557 N N . LYS A 1 194 ? 5.497 -12.793 17.420 1.00 89.81 194 LYS A N 1
ATOM 1558 C CA . LYS A 1 194 ? 6.248 -12.494 18.652 1.00 89.81 194 LYS A CA 1
ATOM 1559 C C . LYS A 1 194 ? 6.719 -13.735 19.416 1.00 89.81 194 LYS A C 1
ATOM 1561 O O . LYS A 1 194 ? 7.694 -13.643 20.152 1.00 89.81 194 LYS A O 1
ATOM 1566 N N . PHE A 1 195 ? 6.050 -14.880 19.249 1.00 92.19 195 PHE A N 1
ATOM 1567 C CA . PHE A 1 195 ? 6.451 -16.141 19.885 1.00 92.19 195 PHE A CA 1
ATOM 1568 C C . PHE A 1 195 ? 7.827 -16.635 19.410 1.00 92.19 195 PHE A C 1
ATOM 1570 O O . PHE A 1 195 ? 8.474 -17.387 20.127 1.00 92.19 195 PHE A O 1
ATOM 1577 N N . LEU A 1 196 ? 8.297 -16.181 18.241 1.00 92.88 196 LEU A N 1
ATOM 1578 C CA . LEU A 1 196 ? 9.641 -16.475 17.734 1.00 92.88 196 LEU A CA 1
ATOM 1579 C C . LEU A 1 196 ? 10.747 -15.752 18.515 1.00 92.88 196 LEU A C 1
ATOM 1581 O O . LEU A 1 196 ? 11.920 -16.056 18.326 1.00 92.88 196 LEU A O 1
ATOM 1585 N N . ASN A 1 197 ? 10.390 -14.760 19.340 1.00 93.88 197 ASN A N 1
ATOM 1586 C CA . ASN A 1 197 ? 11.308 -13.933 20.127 1.00 93.88 197 ASN A CA 1
ATOM 1587 C C . ASN A 1 197 ? 12.479 -13.323 19.318 1.00 93.88 197 ASN A C 1
ATOM 1589 O O . ASN A 1 197 ? 13.543 -13.032 19.856 1.00 93.88 197 ASN A O 1
ATOM 1593 N N . ASN A 1 198 ? 12.295 -13.122 18.010 1.00 93.88 198 ASN A N 1
ATOM 1594 C CA . ASN A 1 198 ? 13.313 -12.588 17.114 1.00 93.88 198 ASN A CA 1
ATOM 1595 C C . ASN A 1 198 ? 12.658 -11.692 16.057 1.00 93.88 198 ASN A C 1
ATOM 1597 O O . ASN A 1 198 ? 11.934 -12.166 15.184 1.00 93.88 198 ASN A O 1
ATOM 1601 N N . ARG A 1 199 ? 12.944 -10.386 16.124 1.00 91.50 199 ARG A N 1
ATOM 1602 C CA . ARG A 1 199 ? 12.357 -9.373 15.229 1.00 91.50 199 ARG A CA 1
ATOM 1603 C C . ARG A 1 199 ? 12.682 -9.627 13.759 1.00 91.50 199 ARG A C 1
ATOM 1605 O O . ARG A 1 199 ? 11.830 -9.400 12.907 1.00 91.50 199 ARG A O 1
ATOM 1612 N N . THR A 1 200 ? 13.887 -10.107 13.472 1.00 93.00 200 THR A N 1
ATOM 1613 C CA . THR A 1 200 ? 14.348 -10.400 12.114 1.00 93.00 200 THR A CA 1
ATOM 1614 C C . THR A 1 200 ? 13.577 -11.575 11.524 1.00 93.00 200 THR A C 1
ATOM 1616 O O . THR A 1 200 ? 13.064 -11.468 10.413 1.00 93.00 200 THR A O 1
ATOM 1619 N N . LEU A 1 201 ? 13.399 -12.655 12.293 1.00 94.94 201 LEU A N 1
ATOM 1620 C CA . LEU A 1 201 ? 12.594 -13.804 11.864 1.00 94.94 201 LEU A CA 1
ATOM 1621 C C . LEU A 1 201 ? 11.111 -13.446 11.720 1.00 94.94 201 LEU A C 1
ATOM 1623 O O . LEU A 1 201 ? 10.482 -13.841 10.742 1.00 94.94 201 LEU A O 1
ATOM 1627 N N . SER A 1 202 ? 10.549 -12.658 12.644 1.00 96.12 202 SER A N 1
ATOM 1628 C CA . SER A 1 202 ? 9.168 -12.172 12.522 1.00 96.12 202 SER A CA 1
ATOM 1629 C C . SER A 1 202 ? 8.981 -11.291 11.281 1.00 96.12 202 SER A C 1
ATOM 1631 O O . SER A 1 202 ? 7.948 -11.384 10.622 1.00 96.12 202 SER A O 1
ATOM 1633 N N . TYR A 1 203 ? 9.965 -10.449 10.942 1.00 95.00 203 TYR A N 1
ATOM 1634 C CA . TYR A 1 203 ? 9.922 -9.613 9.739 1.00 95.00 203 TYR A CA 1
ATOM 1635 C C . TYR A 1 203 ? 10.020 -10.457 8.466 1.00 95.00 203 TYR A C 1
ATOM 1637 O O . TYR A 1 203 ? 9.168 -10.323 7.591 1.00 95.00 203 TYR A O 1
ATOM 1645 N N . ALA A 1 204 ? 10.974 -11.389 8.402 1.00 96.75 204 ALA A N 1
ATOM 1646 C CA . ALA A 1 204 ? 11.101 -12.325 7.287 1.00 96.75 204 ALA A CA 1
ATOM 1647 C C . ALA A 1 204 ? 9.820 -13.156 7.087 1.00 96.75 204 ALA A C 1
ATOM 1649 O O . ALA A 1 204 ? 9.345 -13.295 5.964 1.00 96.75 204 ALA A O 1
ATOM 1650 N N . GLY A 1 205 ? 9.209 -13.643 8.172 1.00 97.38 205 GLY A N 1
ATOM 1651 C CA . GLY A 1 205 ? 7.936 -14.365 8.117 1.00 97.38 205 GLY A CA 1
ATOM 1652 C C . GLY A 1 205 ? 6.772 -13.509 7.607 1.00 97.38 205 GLY A C 1
ATOM 1653 O O . GLY A 1 205 ? 5.946 -13.996 6.840 1.00 97.38 205 GLY A O 1
ATOM 1654 N N . ALA A 1 206 ? 6.719 -12.225 7.975 1.00 97.44 206 ALA A N 1
ATOM 1655 C CA . ALA A 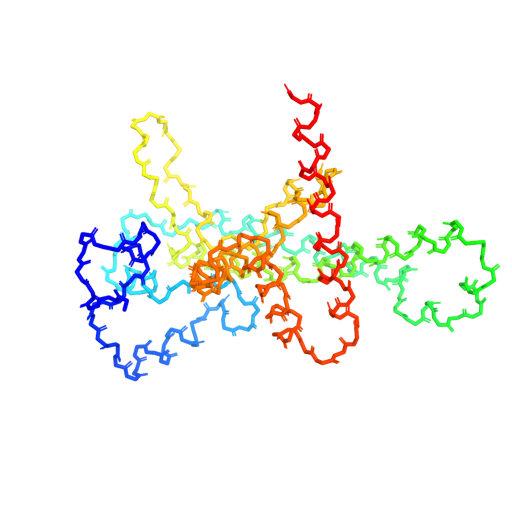1 206 ? 5.704 -11.297 7.477 1.00 97.44 206 ALA A CA 1
ATOM 1656 C C . ALA A 1 206 ? 5.863 -10.997 5.974 1.00 97.44 206 ALA A C 1
ATOM 1658 O O . ALA A 1 206 ? 4.868 -10.950 5.252 1.00 97.44 206 ALA A O 1
ATOM 1659 N N . LEU A 1 207 ? 7.100 -10.849 5.493 1.00 97.44 207 LEU A N 1
ATOM 1660 C CA . LEU A 1 207 ? 7.389 -10.664 4.068 1.00 97.44 207 LEU A CA 1
ATOM 1661 C C . LEU A 1 207 ? 7.140 -11.932 3.246 1.00 97.44 207 LEU A C 1
ATOM 1663 O O . LEU A 1 207 ? 6.601 -11.855 2.146 1.00 97.44 207 LEU A O 1
ATOM 1667 N N . LEU A 1 208 ? 7.461 -13.108 3.791 1.00 97.69 208 LEU A N 1
ATOM 1668 C CA . LEU A 1 208 ? 7.123 -14.384 3.161 1.00 97.69 208 LEU A CA 1
ATOM 1669 C C . LEU A 1 208 ? 5.604 -14.561 3.047 1.00 97.69 208 LEU A C 1
ATOM 1671 O O . LEU A 1 208 ? 5.111 -14.997 2.009 1.00 97.69 208 LEU A O 1
ATOM 1675 N N . PHE A 1 209 ? 4.859 -14.188 4.091 1.00 97.75 209 PHE A N 1
ATOM 1676 C CA . PHE A 1 209 ? 3.401 -14.163 4.036 1.00 97.75 209 PHE A CA 1
ATOM 1677 C C . PHE A 1 209 ? 2.897 -13.233 2.927 1.00 97.75 209 PHE A C 1
ATOM 1679 O O . PHE A 1 209 ? 2.028 -13.637 2.163 1.00 97.75 209 PHE A O 1
ATOM 1686 N N . LEU A 1 210 ? 3.459 -12.026 2.799 1.00 97.06 210 LEU A N 1
ATOM 1687 C CA . LEU A 1 210 ? 3.111 -11.101 1.718 1.00 97.06 210 LEU A CA 1
ATOM 1688 C C . LEU A 1 210 ? 3.414 -11.681 0.330 1.00 97.06 210 LEU A C 1
ATOM 1690 O O . LEU A 1 210 ? 2.579 -11.561 -0.563 1.00 97.06 210 LEU A O 1
ATOM 1694 N N . ALA A 1 211 ? 4.548 -12.366 0.158 1.00 97.69 211 ALA A N 1
ATOM 1695 C CA . ALA A 1 211 ? 4.878 -13.042 -1.095 1.00 97.69 211 ALA A CA 1
ATOM 1696 C C . ALA A 1 211 ? 3.795 -14.056 -1.486 1.00 97.69 211 ALA A C 1
ATOM 1698 O O . ALA A 1 211 ? 3.261 -13.989 -2.590 1.00 97.69 211 ALA A O 1
ATOM 1699 N N . VAL A 1 212 ? 3.412 -14.929 -0.550 1.00 97.88 212 VAL A N 1
ATOM 1700 C CA . VAL A 1 212 ? 2.353 -15.929 -0.762 1.00 97.88 212 VAL A CA 1
ATOM 1701 C C . VAL A 1 212 ? 0.988 -15.271 -0.978 1.00 97.88 212 VAL A C 1
ATOM 1703 O O . VAL A 1 212 ? 0.221 -15.727 -1.820 1.00 97.88 212 VAL A O 1
ATOM 1706 N N . TRP A 1 213 ? 0.685 -14.194 -0.247 1.00 96.81 213 TRP A N 1
ATOM 1707 C CA . TRP A 1 213 ? -0.566 -13.442 -0.379 1.00 96.81 213 TRP A CA 1
ATOM 1708 C C . TRP A 1 213 ? -0.733 -12.835 -1.777 1.00 96.81 213 TRP A C 1
ATOM 1710 O O . TRP A 1 213 ? -1.845 -12.803 -2.298 1.00 96.81 213 TRP A O 1
ATOM 1720 N N . HIS A 1 214 ? 0.363 -12.400 -2.402 1.00 95.31 214 HIS A N 1
ATOM 1721 C CA . HIS A 1 214 ? 0.351 -11.936 -3.787 1.00 95.31 214 HIS A CA 1
ATOM 1722 C C . HIS A 1 214 ? 0.200 -13.079 -4.804 1.00 95.31 214 HIS A C 1
ATOM 1724 O O . HIS A 1 214 ? -0.458 -12.895 -5.829 1.00 95.31 214 HIS A O 1
ATOM 1730 N N . GLY A 1 215 ? 0.789 -14.248 -4.538 1.00 96.81 215 GLY A N 1
ATOM 1731 C CA . GLY A 1 215 ? 0.628 -15.457 -5.346 1.00 96.81 215 GLY A CA 1
ATOM 1732 C C . GLY A 1 215 ? 1.906 -16.290 -5.464 1.00 96.81 215 GLY A C 1
ATOM 1733 O O . GLY A 1 215 ? 2.925 -16.004 -4.845 1.00 96.81 215 GLY A O 1
ATOM 1734 N N . PHE A 1 216 ? 1.870 -17.326 -6.305 1.00 95.94 216 PHE A N 1
ATOM 1735 C CA . PHE A 1 216 ? 2.962 -18.307 -6.422 1.00 95.94 216 PHE A CA 1
ATOM 1736 C C . PHE A 1 216 ? 3.988 -17.998 -7.525 1.00 95.94 216 PHE A C 1
ATOM 1738 O O . PHE A 1 216 ? 4.897 -18.789 -7.770 1.00 95.94 216 PHE A O 1
ATOM 1745 N N . HIS A 1 217 ? 3.870 -16.854 -8.200 1.00 96.69 217 HIS A N 1
ATOM 1746 C CA . HIS A 1 217 ? 4.848 -16.443 -9.206 1.00 96.69 217 HIS A CA 1
ATOM 1747 C C . HIS A 1 217 ? 6.159 -15.992 -8.553 1.00 96.69 217 HIS A C 1
ATOM 1749 O O . HIS A 1 217 ? 6.161 -15.249 -7.570 1.00 96.69 217 HIS A O 1
ATOM 1755 N N . SER A 1 218 ? 7.287 -16.392 -9.144 1.00 97.19 218 SER A N 1
ATOM 1756 C CA . SER A 1 218 ? 8.636 -16.133 -8.616 1.00 97.19 218 SER A CA 1
ATOM 1757 C C . SER A 1 218 ? 8.932 -14.649 -8.379 1.00 97.19 218 SER A C 1
ATOM 1759 O O . SER A 1 218 ? 9.621 -14.309 -7.417 1.00 97.19 218 SER A O 1
ATOM 1761 N N . GLY A 1 219 ? 8.369 -13.761 -9.206 1.00 95.94 219 GLY A N 1
ATOM 1762 C CA . GLY A 1 219 ? 8.543 -12.313 -9.086 1.00 95.94 219 GLY A CA 1
ATOM 1763 C C . GLY A 1 219 ? 8.142 -11.755 -7.717 1.00 95.94 219 GLY A C 1
ATOM 1764 O O . GLY A 1 219 ? 8.822 -10.865 -7.213 1.00 95.94 219 GLY A O 1
ATOM 1765 N N . TYR A 1 220 ? 7.109 -12.311 -7.070 1.00 96.94 220 TYR A N 1
ATOM 1766 C CA . TYR A 1 220 ? 6.687 -11.866 -5.738 1.00 96.94 220 TYR A CA 1
ATOM 1767 C C . TYR A 1 220 ? 7.723 -12.215 -4.670 1.00 96.94 220 TYR A C 1
ATOM 1769 O O . TYR A 1 220 ? 8.138 -11.350 -3.902 1.00 96.94 220 TYR A O 1
ATOM 1777 N N . TYR A 1 221 ? 8.210 -13.455 -4.658 1.00 97.81 221 TYR A N 1
ATOM 1778 C CA . TYR A 1 221 ? 9.246 -13.890 -3.720 1.00 97.81 221 TYR A CA 1
ATOM 1779 C C . TYR A 1 221 ? 10.538 -13.094 -3.900 1.00 97.81 221 TYR A C 1
ATOM 1781 O O . TYR A 1 221 ? 11.147 -12.684 -2.914 1.00 97.81 221 TYR A O 1
ATOM 1789 N N . MET A 1 222 ? 10.925 -12.823 -5.150 1.00 97.44 222 MET A N 1
ATOM 1790 C CA . MET A 1 222 ? 12.092 -11.997 -5.449 1.00 97.44 222 MET A CA 1
ATOM 1791 C C . MET A 1 222 ? 11.913 -10.562 -4.942 1.00 97.44 222 MET A C 1
ATOM 1793 O O . MET A 1 222 ? 12.815 -10.037 -4.294 1.00 97.44 222 MET A O 1
ATOM 1797 N N . ALA A 1 223 ? 10.750 -9.945 -5.172 1.00 95.38 223 ALA A N 1
ATOM 1798 C CA . ALA A 1 223 ? 10.467 -8.586 -4.712 1.00 95.38 223 ALA A CA 1
ATOM 1799 C C . ALA A 1 223 ? 10.590 -8.455 -3.184 1.00 95.38 223 ALA A C 1
ATOM 1801 O O . ALA A 1 223 ? 11.285 -7.564 -2.695 1.00 95.38 223 ALA A O 1
ATOM 1802 N N . PHE A 1 224 ? 9.989 -9.373 -2.423 1.00 96.88 224 PHE A N 1
ATOM 1803 C CA . PHE A 1 224 ? 10.040 -9.325 -0.958 1.00 96.88 224 PHE A CA 1
ATOM 1804 C C . PHE A 1 224 ? 11.394 -9.758 -0.379 1.00 96.88 224 PHE A C 1
ATOM 1806 O O . PHE A 1 224 ? 11.804 -9.247 0.664 1.00 96.88 224 PHE A O 1
ATOM 1813 N N . ALA A 1 225 ? 12.133 -10.642 -1.053 1.00 97.19 225 ALA A N 1
ATOM 1814 C CA . ALA A 1 225 ? 13.515 -10.952 -0.682 1.00 97.19 225 ALA A CA 1
ATOM 1815 C C . ALA A 1 225 ? 14.450 -9.745 -0.892 1.00 97.19 225 ALA A C 1
ATOM 1817 O O . ALA A 1 225 ? 15.313 -9.473 -0.049 1.00 97.19 225 ALA A O 1
ATOM 1818 N N . LEU A 1 226 ? 14.255 -8.993 -1.981 1.00 96.31 226 LEU A N 1
ATOM 1819 C CA . LEU A 1 226 ? 14.961 -7.736 -2.229 1.00 96.31 226 LEU A CA 1
ATOM 1820 C C . LEU A 1 226 ? 14.596 -6.684 -1.182 1.00 96.31 226 LEU A C 1
ATOM 1822 O O . LEU A 1 226 ? 15.501 -6.081 -0.610 1.00 96.31 226 LEU A O 1
ATOM 1826 N N . GLU A 1 227 ? 13.308 -6.513 -0.867 1.00 96.31 227 GLU A N 1
ATOM 1827 C CA . GLU A 1 227 ? 12.872 -5.612 0.205 1.00 96.31 227 GLU A CA 1
ATOM 1828 C C . GLU A 1 227 ? 13.568 -5.955 1.529 1.00 96.31 227 GLU A C 1
ATOM 1830 O O . GLU A 1 227 ? 14.187 -5.082 2.141 1.00 96.31 227 GLU A O 1
ATOM 1835 N N . TYR A 1 228 ? 13.524 -7.226 1.943 1.00 96.38 228 TYR A N 1
ATOM 1836 C CA . TYR A 1 228 ? 14.163 -7.687 3.174 1.00 96.38 228 TYR A CA 1
ATOM 1837 C C . TYR A 1 228 ? 15.650 -7.325 3.211 1.00 96.38 228 TYR A C 1
ATOM 1839 O O . TYR A 1 228 ? 16.141 -6.787 4.207 1.00 96.38 228 TYR A O 1
ATOM 1847 N N . THR A 1 229 ? 16.361 -7.612 2.120 1.00 95.94 229 THR A N 1
ATOM 1848 C CA . THR A 1 229 ? 17.807 -7.400 2.010 1.00 95.94 229 THR A CA 1
ATOM 1849 C C . THR A 1 229 ? 18.146 -5.913 2.069 1.00 95.94 229 THR A C 1
ATOM 1851 O O . THR A 1 229 ? 18.961 -5.500 2.895 1.00 95.94 229 THR A O 1
ATOM 1854 N N . ILE A 1 230 ? 17.477 -5.097 1.250 1.00 95.44 230 ILE A N 1
ATOM 1855 C CA . ILE A 1 230 ? 17.736 -3.658 1.145 1.00 95.44 230 ILE A CA 1
ATOM 1856 C C . ILE A 1 230 ? 17.379 -2.955 2.456 1.00 95.44 230 ILE A C 1
ATOM 1858 O O . ILE A 1 230 ? 18.194 -2.200 2.977 1.00 95.44 230 ILE A O 1
ATOM 1862 N N . ILE A 1 231 ? 16.213 -3.230 3.048 1.00 93.94 231 ILE A N 1
ATOM 1863 C CA . ILE A 1 231 ? 15.798 -2.579 4.301 1.00 93.94 231 ILE A CA 1
ATOM 1864 C C . ILE A 1 231 ? 16.692 -2.991 5.471 1.00 93.94 231 ILE A C 1
ATOM 1866 O O . ILE A 1 231 ? 17.000 -2.165 6.335 1.00 93.94 231 ILE A O 1
ATOM 1870 N N . THR A 1 232 ? 17.125 -4.251 5.524 1.00 92.81 232 THR A N 1
ATOM 1871 C CA . THR A 1 232 ? 18.066 -4.703 6.559 1.00 92.81 232 THR A CA 1
ATOM 1872 C C . THR A 1 232 ? 19.397 -3.968 6.435 1.00 92.81 232 THR A C 1
ATOM 1874 O O . THR A 1 232 ? 19.907 -3.469 7.440 1.00 92.81 232 THR A O 1
ATOM 1877 N N . PHE A 1 233 ? 19.910 -3.828 5.212 1.00 93.06 233 PHE A N 1
ATOM 1878 C CA . PHE A 1 233 ? 21.121 -3.062 4.938 1.00 93.06 233 PHE A CA 1
ATOM 1879 C C . PHE A 1 233 ? 20.959 -1.573 5.293 1.00 93.06 233 PHE A C 1
ATOM 1881 O O . PHE A 1 233 ? 21.761 -1.033 6.053 1.00 93.06 233 PHE A O 1
ATOM 1888 N N . GLU A 1 234 ? 19.884 -0.919 4.837 1.00 92.69 234 GLU A N 1
ATOM 1889 C CA . GLU A 1 234 ? 19.588 0.490 5.142 1.00 92.69 234 GLU A CA 1
ATOM 1890 C C . GLU A 1 234 ? 19.546 0.757 6.654 1.00 92.69 234 GLU A C 1
ATOM 1892 O O . GLU A 1 234 ? 20.074 1.768 7.129 1.00 92.69 234 GLU A O 1
ATOM 1897 N N . ARG A 1 235 ? 18.943 -0.154 7.430 1.00 88.56 235 ARG A N 1
ATOM 1898 C CA . ARG A 1 235 ? 18.881 -0.048 8.896 1.00 88.56 235 ARG A CA 1
ATOM 1899 C C . ARG A 1 235 ? 20.259 -0.143 9.539 1.00 88.56 235 ARG A C 1
ATOM 1901 O O . ARG A 1 235 ? 20.540 0.634 10.444 1.00 88.56 235 ARG A O 1
ATOM 1908 N N . GLN A 1 236 ? 21.104 -1.065 9.084 1.00 88.69 236 GLN A N 1
ATOM 1909 C CA . GLN A 1 236 ? 22.462 -1.221 9.611 1.00 88.69 236 GLN A CA 1
ATOM 1910 C C . GLN A 1 236 ? 23.325 0.009 9.320 1.00 88.69 236 GLN A C 1
ATOM 1912 O O . GLN A 1 236 ? 23.982 0.518 10.223 1.00 88.69 236 GLN A O 1
ATOM 1917 N N . VAL A 1 237 ? 23.268 0.537 8.093 1.00 89.62 237 VAL A N 1
ATOM 1918 C CA . VAL A 1 237 ? 23.993 1.763 7.725 1.00 89.62 237 VAL A CA 1
ATOM 1919 C C . VAL A 1 237 ? 23.517 2.948 8.565 1.00 89.62 237 VAL A C 1
ATOM 1921 O O . VAL A 1 237 ? 24.341 3.667 9.116 1.00 89.62 237 VAL A O 1
ATOM 1924 N N . SER A 1 238 ? 22.200 3.109 8.733 1.00 83.62 238 SER A N 1
ATOM 1925 C CA . SER A 1 238 ? 21.625 4.223 9.502 1.00 83.62 238 SER A CA 1
ATOM 1926 C C . SER A 1 238 ? 22.000 4.201 10.989 1.00 83.62 238 SER A C 1
ATOM 1928 O O . SER A 1 238 ? 22.055 5.257 11.614 1.00 83.62 238 SER A O 1
ATOM 1930 N N . ILE A 1 239 ? 22.229 3.018 11.568 1.00 76.56 239 ILE A N 1
ATOM 1931 C CA . ILE A 1 239 ? 22.707 2.872 12.953 1.00 76.56 239 ILE A CA 1
ATOM 1932 C C . ILE A 1 239 ? 24.171 3.305 13.066 1.00 76.56 239 ILE A C 1
ATOM 1934 O O . ILE A 1 239 ? 24.531 3.921 14.055 1.00 76.56 239 ILE A O 1
ATOM 1938 N N . ASN A 1 240 ? 24.996 3.016 12.059 1.00 63.25 240 ASN A N 1
ATOM 1939 C CA . ASN A 1 240 ? 26.427 3.326 12.086 1.00 63.25 240 ASN A CA 1
ATOM 1940 C C . ASN A 1 240 ? 26.748 4.797 11.766 1.00 63.25 240 ASN A C 1
ATOM 1942 O O . ASN A 1 240 ? 27.874 5.235 11.984 1.00 63.25 240 ASN A O 1
ATOM 1946 N N . THR A 1 241 ? 25.795 5.546 11.206 1.00 64.62 241 THR A N 1
ATOM 1947 C CA . THR A 1 241 ? 25.951 6.971 10.864 1.00 64.62 241 THR A CA 1
ATOM 1948 C C . THR A 1 241 ? 25.407 7.939 11.921 1.00 64.62 241 THR A C 1
ATOM 1950 O O . THR A 1 241 ? 25.516 9.147 11.718 1.00 64.62 241 THR A O 1
ATOM 1953 N N . ASN A 1 242 ? 24.799 7.435 13.000 1.00 49.44 242 ASN A N 1
ATOM 1954 C CA . ASN A 1 242 ? 24.328 8.216 14.153 1.00 49.44 242 ASN A CA 1
ATOM 1955 C C . ASN A 1 242 ? 25.171 7.894 15.387 1.00 49.44 242 ASN A C 1
ATOM 1957 O O . ASN A 1 242 ? 25.318 8.802 16.231 1.00 49.44 242 ASN A O 1
#

pLDDT: mean 89.37, std 12.36, range [38.25, 98.25]

Sequence (242 aa):
DGKSDETKLSKDQKENGIKETPSLIELAAYSYFPSSFIVGPQFPFKRYNRFINEEFAIYKSNMKAGAIRCSVGVIYLILRQIGAIYLPDDYFMSNEYSNKSLFIQMIEVGLWGKISLYKYISCWLLAEGSLILLGIAYSPKSSQKDSDTLDDWTACSNVKLVLLETGSRMLHYVQSFNVNTNNWVASYVYKRLKFLNNRTLSYAGALLFLAVWHGFHSGYYMAFALEYTIITFERQVSINTN

InterPro domains:
  IPR004299 Membrane bound O-acyl transferase, MBOAT [PF03062] (13-238)
  IPR049941 Lysophospholipid acyltransferase 7/Porcupine-like [PTHR13906] (2-237)

Mean predicted aligned error: 5.99 Å

Nearest PDB structures (foldseek):
  7f3x-assembly1_A  TM=9.059E-01  e=4.367E-10  Gallus gallus
  7ewt-assembly1_A  TM=9.377E-01  e=5.452E-09  Gallus gallus
  8erc-assembly1_A  TM=7.769E-01  e=3.620E-06  Homo sapiens
  5azs-assembly1_C  TM=2.657E-01  e=7.125E+00  Pseudomonas aeruginosa PAO1

Organism: Megaselia scalaris (NCBI:txid36166)

Secondary structure (DSSP, 8-state):
-TTS-GGG--HHHHHH---SPPPHHHHHHHHT-TTTTTT-----HHHHHHHHTTTTTTS---HHHHHHHHHHHHHHHHHHHHHHHHS-GGGGGSHHHHTS-HHHHHHHHHHHHHHHHHHHHHHHHHHHHHHHHHTTT----SS----S------TT--B-HHHHHH--SHHHHHHHBSHHHHHHHIIIIITGGGGG--HHHHHHHHHHHHHHHH-S-HHHHHHHHHHHHHHHHHHHHHHHT-

Radius of gyration: 20.64 Å; Cα contacts (8 Å, |Δi|>4): 249; chains: 1; bounding box: 51×43×62 Å